Protein AF-0000000072789313 (afdb_homodimer)

Secondary structure (DSSP, 8-state):
--EEE--TTS-HHHHHHHTTTHHHHHHHSTTEEEEEEEEPPPPPHHHHHHHHHHHTSPPPHHHHHHHHH-S-EEEEEEEEETTEEEEEEEEEE--GGG-----TTGGG-STTS--HHHHHHHHHHHHHHTTSPP--S--------/--EEE--TTS-HHHHHHHTTTHHHHHHHSTTEEEEEEEE-PPPPHHHHHHHHHHHTSPPPHHHHHHHHH-S-EEEEEEEEETTEEEEEEEEEE--GGG-----TTGGG-STTS--HHHHHHHHHHHHHHTTSPP--S--------

pLDDT: mean 71.38, std 19.01, range [23.41, 95.0]

Foldseek 3Di:
DAPEPDPVPDDPVVVCVQQVNVVVVLVQQAQWRYKYKDWADADDPVLQVVLCVQQVHHDDPVVNVSRRHTQKMKMWIWGDDPPDTGTDDMDIDHGSNPNHDPDPVCVQVDVPRQDVVGVVVVVVVVVVVVVDDDPPDPPPSHRPD/DAPAPDPVPDDPVVVCVQQVNVVVVLVQQAQWRYKYKDWADADDPVLQVVLCVQQVHHDDPVVNVSRRHTQKMKMWIWGDDPPDTDTDDMDIDHGSNPNHDPDPVCVQVDVPRQDVVGVVVVVVVVVVVVVDDDPPDPPPSHGPD

Sequence (290 aa):
HYHSQSSPGCSQLHLEKLTLGIMHILKSSPGVTKVAIIEKLPAERHMISSGEQKSNCLLSEDVKNFYLINNGFHMTWSVKLDENTIPLGSMAINRISKLTQLNQSSMYSLPNAPTLEDLEDDALEANNLKQAPCPEQSLTWGAISHYHSQSSPGCSQLHLEKLTLGIMHILKSSPGVTKVAIIEKLPAERHMISSGEQKSNCLLSEDVKNFYLINNGFHMTWSVKLDENTIPLGSMAINRISKLTQLNQSSMYSLPNAPTLEDLEDDALEANNLKQAPCPEQSLTWGAIS

InterPro domains:
  IPR039231 Tubulin polyglutamylase complex subunit 2 [PTHR31854] (5-129)

Radius of gyration: 18.55 Å; Cα contacts (8 Å, |Δi|>4): 524; chains: 2; bounding box: 45×50×40 Å

Nearest PDB structures (foldseek):
  3d5p-assembly1_B  TM=6.605E-01  e=3.354E-02  Bacteroides fragilis NCTC 9343
  4a0a-assembly1_A  TM=7.037E-01  e=3.893E+00  Homo sapiens
  8cr5-assembly1_B  TM=5.578E-01  e=2.619E+00  Mus musculus
  3lp8-assembly1_A  TM=3.008E-01  e=4.442E+00  Ehrlichia chaffeensis str. Arkansas
  3d5p-assembly1_B  TM=6.605E-01  e=2.683E-02  Bacteroides fragilis NCTC 9343

Solvent-accessible surface area (backbone atoms only — not comparable to full-atom values): 15242 Å² total; per-residue (Å²): 118,76,51,58,56,42,63,88,64,48,53,71,65,50,51,25,44,73,51,69,47,42,53,62,52,44,72,52,20,41,47,47,34,38,38,39,44,47,70,34,58,47,40,52,71,66,54,52,52,48,26,23,59,74,40,71,25,64,69,54,68,61,57,48,52,37,28,52,51,33,25,24,35,42,34,38,35,22,28,50,25,80,95,39,58,23,57,40,36,38,39,35,37,52,32,56,87,61,35,39,59,53,52,88,79,48,69,56,66,41,45,67,27,58,46,72,66,43,41,52,48,42,53,57,34,46,62,47,45,73,70,45,80,46,59,82,68,78,56,59,75,50,67,54,122,118,75,52,57,59,44,62,88,64,47,52,68,66,49,51,24,43,73,52,69,46,42,54,64,53,44,72,52,20,45,47,47,35,38,38,39,44,46,70,36,60,48,41,51,70,66,53,52,53,48,27,22,58,75,38,71,25,65,71,53,69,62,58,48,52,39,28,52,53,33,24,24,35,42,33,39,34,22,27,50,25,80,94,38,62,25,55,41,36,37,38,35,36,54,32,57,87,62,36,41,58,53,50,89,78,48,68,58,64,40,51,59,28,58,46,73,67,43,41,52,48,41,52,56,32,46,62,45,45,72,71,45,81,48,60,82,68,78,58,60,77,48,69,53,122

Structure (mmCIF, N/CA/C/O backbone):
data_AF-0000000072789313-model_v1
#
loop_
_entity.id
_entity.type
_entity.pdbx_description
1 polymer 'Tubulin polyglutamylase complex subunit 2'
#
loop_
_atom_site.group_PDB
_atom_site.id
_atom_site.type_symbol
_atom_site.label_atom_id
_atom_site.label_alt_id
_atom_site.label_comp_id
_atom_site.label_asym_id
_atom_site.label_entity_id
_atom_site.label_seq_id
_atom_site.pdbx_PDB_ins_code
_atom_site.Cartn_x
_atom_site.Cartn_y
_atom_site.Cartn_z
_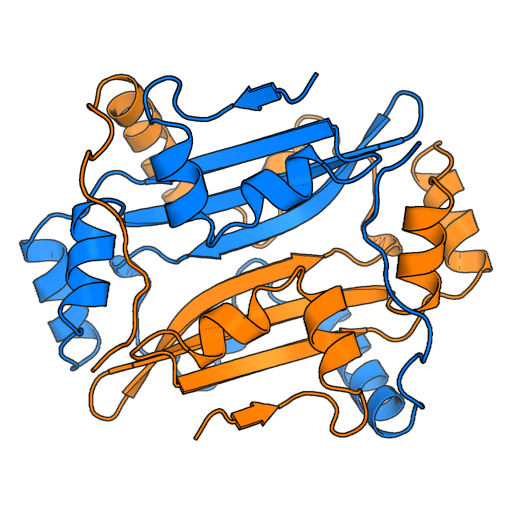atom_site.occupancy
_atom_site.B_iso_or_equiv
_atom_site.auth_seq_id
_atom_site.auth_comp_id
_atom_site.auth_asym_id
_atom_site.auth_atom_id
_atom_site.pdbx_PDB_model_num
ATOM 1 N N . HIS A 1 1 ? 16.969 14.258 -3.855 1 34.78 1 HIS A N 1
ATOM 2 C CA . HIS A 1 1 ? 17.469 13.102 -4.582 1 34.78 1 HIS A CA 1
ATOM 3 C C . HIS A 1 1 ? 16.75 11.828 -4.164 1 34.78 1 HIS A C 1
ATOM 5 O O . HIS A 1 1 ? 16.578 11.57 -2.969 1 34.78 1 HIS A O 1
ATOM 11 N N . TYR A 1 2 ? 15.898 11.406 -5.113 1 41.44 2 TYR A N 1
ATOM 12 C CA . TYR A 1 2 ? 15.125 10.172 -4.941 1 41.44 2 TYR A CA 1
ATOM 13 C C . TYR A 1 2 ? 16.047 8.992 -4.676 1 41.44 2 TYR A C 1
ATOM 15 O O . TYR A 1 2 ? 16.906 8.664 -5.5 1 41.44 2 TYR A O 1
ATOM 23 N N . HIS A 1 3 ? 16.453 8.602 -3.404 1 43.12 3 HIS A N 1
ATOM 24 C CA . HIS A 1 3 ? 17.234 7.402 -3.156 1 43.12 3 HIS A CA 1
ATOM 25 C C . HIS A 1 3 ? 16.344 6.156 -3.154 1 43.12 3 HIS A C 1
ATOM 27 O O . HIS A 1 3 ? 15.43 6.051 -2.344 1 43.12 3 HIS A O 1
ATOM 33 N N . SER A 1 4 ? 16.094 5.664 -4.359 1 46.16 4 SER A N 1
ATOM 34 C CA . SER A 1 4 ? 15.414 4.371 -4.418 1 46.16 4 SER A CA 1
ATOM 35 C C . SER A 1 4 ? 16.359 3.234 -4.07 1 46.16 4 SER A C 1
ATOM 37 O O . SER A 1 4 ? 17.484 3.178 -4.578 1 46.16 4 SER A O 1
ATOM 39 N N . GLN A 1 5 ? 16.422 2.861 -2.863 1 44.12 5 GLN A N 1
ATOM 40 C CA . GLN A 1 5 ? 17.172 1.627 -2.656 1 44.12 5 GLN A CA 1
ATOM 41 C C . GLN A 1 5 ? 16.516 0.454 -3.377 1 44.12 5 GLN A C 1
ATOM 43 O O . GLN A 1 5 ? 15.523 -0.093 -2.896 1 44.12 5 GLN A O 1
ATOM 48 N N . SER A 1 6 ? 16.266 0.694 -4.684 1 49.03 6 SER A N 1
ATOM 49 C CA . SER A 1 6 ? 15.773 -0.436 -5.469 1 49.03 6 SER A CA 1
ATOM 50 C C . SER A 1 6 ? 16.906 -1.4 -5.812 1 49.03 6 SER A C 1
ATOM 52 O O . SER A 1 6 ? 18.078 -1.054 -5.695 1 49.03 6 SER A O 1
ATOM 54 N N . SER A 1 7 ? 16.609 -2.586 -5.938 1 49.22 7 SER A N 1
ATOM 55 C CA . SER A 1 7 ? 17.641 -3.453 -6.512 1 49.22 7 SER A CA 1
ATOM 56 C C . SER A 1 7 ? 18.281 -2.809 -7.73 1 49.22 7 SER A C 1
ATOM 58 O O . SER A 1 7 ? 17.594 -2.305 -8.617 1 49.22 7 SER A O 1
ATOM 60 N N . PRO A 1 8 ? 19.453 -2.32 -7.598 1 52.09 8 PRO A N 1
ATOM 61 C CA . PRO A 1 8 ? 20.172 -1.613 -8.648 1 52.09 8 PRO A CA 1
ATOM 62 C C . PRO A 1 8 ? 19.891 -2.16 -10.047 1 52.09 8 PRO A C 1
ATOM 64 O O . PRO A 1 8 ? 19.969 -1.422 -11.031 1 52.09 8 PRO A O 1
ATOM 67 N N . GLY A 1 9 ? 19.438 -3.361 -10.141 1 53.44 9 GLY A N 1
ATOM 68 C CA . GLY A 1 9 ? 19.516 -3.965 -11.461 1 53.44 9 GLY A CA 1
ATOM 69 C C . GLY A 1 9 ? 18.188 -3.914 -12.203 1 53.44 9 GLY A C 1
ATOM 70 O O . GLY A 1 9 ? 18.141 -4.148 -13.414 1 53.44 9 GLY A O 1
ATOM 71 N N . CYS A 1 10 ? 17.125 -3.643 -11.586 1 60.56 10 CYS A N 1
ATOM 72 C CA . CYS A 1 10 ? 15.914 -3.764 -12.398 1 60.56 10 CYS A CA 1
ATOM 73 C C . CYS A 1 10 ? 15.57 -2.436 -13.055 1 60.56 10 CYS A C 1
ATOM 75 O O . CYS A 1 10 ? 15.727 -1.374 -12.453 1 60.56 10 CYS A O 1
ATOM 77 N N . SER A 1 11 ? 15.18 -2.543 -14.414 1 75.31 11 SER A N 1
ATOM 78 C CA . SER A 1 11 ? 14.836 -1.374 -15.211 1 75.31 11 SER A CA 1
ATOM 79 C C . SER A 1 11 ? 13.711 -0.574 -14.562 1 75.31 11 SER A C 1
ATOM 81 O O . SER A 1 11 ? 12.938 -1.111 -13.766 1 75.31 11 SER A O 1
ATOM 83 N N . GLN A 1 12 ? 13.773 0.668 -14.789 1 81.44 12 GLN A N 1
ATOM 84 C CA . GLN A 1 12 ? 12.734 1.588 -14.336 1 81.44 12 GLN A CA 1
ATOM 85 C C . GLN A 1 12 ? 11.352 1.147 -14.82 1 81.44 12 GLN A C 1
ATOM 87 O O . GLN A 1 12 ? 10.367 1.283 -14.094 1 81.44 12 GLN A O 1
ATOM 92 N N . LEU A 1 13 ? 11.391 0.593 -15.984 1 82.38 13 LEU A N 1
ATOM 93 C CA . LEU A 1 13 ? 10.125 0.132 -16.547 1 82.38 13 LEU A CA 1
ATOM 94 C C . LEU A 1 13 ? 9.562 -1.032 -15.742 1 82.38 13 LEU A C 1
ATOM 96 O O . LEU A 1 13 ? 8.359 -1.095 -15.5 1 82.38 13 LEU A O 1
ATOM 100 N N . HIS A 1 14 ? 10.406 -1.877 -15.336 1 84.5 14 HIS A N 1
ATOM 101 C CA . HIS A 1 14 ? 9.992 -3.016 -14.523 1 84.5 14 HIS A CA 1
ATOM 102 C C . HIS A 1 14 ? 9.398 -2.555 -13.195 1 84.5 14 HIS A C 1
ATOM 104 O O . HIS A 1 14 ? 8.328 -3.025 -12.797 1 84.5 14 HIS A O 1
ATOM 110 N N . LEU A 1 15 ? 10.016 -1.581 -12.641 1 86.5 15 LEU A N 1
ATOM 111 C CA . LEU A 1 15 ? 9.57 -1.1 -11.336 1 86.5 15 LEU A CA 1
ATOM 112 C C . LEU A 1 15 ? 8.227 -0.387 -11.453 1 86.5 15 LEU A C 1
ATOM 114 O O . LEU A 1 15 ? 7.367 -0.522 -10.578 1 86.5 15 LEU A O 1
ATOM 118 N N . GLU A 1 16 ? 8.078 0.271 -12.547 1 88.88 16 GLU A N 1
ATOM 119 C CA . GLU A 1 16 ? 6.816 0.968 -12.766 1 88.88 16 GLU A CA 1
ATOM 120 C C . GLU A 1 16 ? 5.664 -0.019 -12.93 1 88.88 16 GLU A C 1
ATOM 122 O O . GLU A 1 16 ? 4.586 0.179 -12.367 1 88.88 16 GLU A O 1
ATOM 127 N N . LYS A 1 17 ? 5.969 -1.015 -13.672 1 85.38 17 LYS A N 1
ATOM 128 C CA . LYS A 1 17 ? 4.949 -2.043 -13.867 1 85.38 17 LYS A CA 1
ATOM 129 C C . LYS A 1 17 ? 4.652 -2.775 -12.562 1 85.38 17 LYS A C 1
ATOM 131 O O . LYS A 1 17 ? 3.49 -3.027 -12.242 1 85.38 17 LYS A O 1
ATOM 136 N N . LEU A 1 18 ? 5.656 -3.039 -11.797 1 87.31 18 LEU A N 1
ATOM 137 C CA . LEU A 1 18 ? 5.551 -3.744 -10.531 1 87.31 18 LEU A CA 1
ATOM 138 C C . LEU A 1 18 ? 4.699 -2.957 -9.539 1 87.31 18 LEU A C 1
ATOM 140 O O . LEU A 1 18 ? 3.846 -3.527 -8.852 1 87.31 18 LEU A O 1
ATOM 144 N N . THR A 1 19 ? 4.828 -1.681 -9.602 1 91.75 19 THR A N 1
ATOM 145 C CA . THR A 1 19 ? 4.172 -0.846 -8.602 1 91.75 19 THR A CA 1
ATOM 146 C C . THR A 1 19 ? 2.891 -0.235 -9.172 1 91.75 19 THR A C 1
ATOM 148 O O . THR A 1 19 ? 2.338 0.705 -8.594 1 91.75 19 THR A O 1
ATOM 151 N N . LEU A 1 20 ? 2.465 -0.68 -10.266 1 88.69 20 LEU A N 1
ATOM 152 C CA . LEU A 1 20 ? 1.22 -0.255 -10.898 1 88.69 20 LEU A CA 1
ATOM 153 C C . LEU A 1 20 ? 1.271 1.226 -11.258 1 88.69 20 LEU A C 1
ATOM 155 O O . LEU A 1 20 ? 0.252 1.917 -11.203 1 88.69 20 LEU A O 1
ATOM 159 N N . GLY A 1 21 ? 2.428 1.729 -11.445 1 89.31 21 GLY A N 1
ATOM 160 C CA . GLY A 1 21 ? 2.604 3.086 -11.93 1 89.31 21 GLY A CA 1
ATOM 161 C C . GLY A 1 21 ? 2.828 4.098 -10.82 1 89.31 21 GLY A C 1
ATOM 162 O O . GLY A 1 21 ? 3.025 5.285 -11.086 1 89.31 21 GLY A O 1
ATOM 163 N N . ILE A 1 22 ? 2.82 3.711 -9.609 1 91.31 22 ILE A N 1
ATOM 164 C CA . ILE A 1 22 ? 2.842 4.668 -8.508 1 91.31 22 ILE A CA 1
ATOM 165 C C . ILE A 1 22 ? 4.246 5.25 -8.352 1 91.31 22 ILE A C 1
ATOM 167 O O . ILE A 1 22 ? 4.414 6.352 -7.824 1 91.31 22 ILE A O 1
ATOM 171 N N . MET A 1 23 ? 5.211 4.531 -8.828 1 89 23 MET A N 1
ATOM 172 C CA . MET A 1 23 ? 6.586 5.004 -8.68 1 89 23 MET A CA 1
ATOM 173 C C . MET A 1 23 ? 6.77 6.359 -9.359 1 89 23 MET A C 1
ATOM 175 O O . MET A 1 23 ? 7.352 7.277 -8.781 1 89 23 MET A O 1
ATOM 179 N N . HIS A 1 24 ? 6.316 6.426 -10.555 1 88.5 24 HIS A N 1
ATOM 180 C CA . HIS A 1 24 ? 6.461 7.68 -11.281 1 88.5 24 HIS A CA 1
ATOM 181 C C . HIS A 1 24 ? 5.699 8.805 -10.594 1 88.5 24 HIS A C 1
ATOM 183 O O . HIS A 1 24 ? 6.156 9.953 -10.578 1 88.5 24 HIS A O 1
ATOM 189 N N . ILE A 1 25 ? 4.531 8.492 -10.055 1 89.5 25 ILE A N 1
ATOM 190 C CA . ILE A 1 25 ? 3.719 9.484 -9.359 1 89.5 25 ILE A CA 1
ATOM 191 C C . ILE A 1 25 ? 4.465 9.984 -8.125 1 89.5 25 ILE A C 1
ATOM 193 O O . ILE A 1 25 ? 4.551 11.195 -7.891 1 89.5 25 ILE A O 1
ATOM 197 N N . LEU A 1 26 ? 5.043 9.062 -7.395 1 88.44 26 LEU A N 1
ATOM 198 C CA . LEU A 1 26 ? 5.754 9.406 -6.168 1 88.44 26 LEU A CA 1
ATOM 199 C C . LEU A 1 26 ? 6.988 10.25 -6.473 1 88.44 26 LEU A C 1
ATOM 201 O O . LEU A 1 26 ? 7.293 11.195 -5.742 1 88.44 26 LEU A O 1
ATOM 205 N N . LYS A 1 27 ? 7.648 9.922 -7.531 1 83.81 27 LYS A N 1
ATOM 206 C CA . LYS A 1 27 ? 8.859 10.648 -7.918 1 83.81 27 LYS A CA 1
ATOM 207 C C . LYS A 1 27 ? 8.547 12.102 -8.266 1 83.81 27 LYS A C 1
ATOM 209 O O . LYS A 1 27 ? 9.391 12.977 -8.086 1 83.81 27 LYS A O 1
ATOM 214 N N . SER A 1 28 ? 7.352 12.258 -8.656 1 84.19 28 SER A N 1
ATOM 215 C CA . SER A 1 28 ? 6.965 13.609 -9.047 1 84.19 28 SER A CA 1
ATOM 216 C C . SER A 1 28 ? 6.188 14.305 -7.93 1 84.19 28 SER A C 1
ATOM 218 O O . SER A 1 28 ? 5.82 15.477 -8.055 1 84.19 28 SER A O 1
ATOM 220 N N . SER A 1 29 ? 5.863 13.609 -6.887 1 81.38 29 SER A N 1
ATOM 221 C CA . SER A 1 29 ? 5.09 14.156 -5.777 1 81.38 29 SER A CA 1
ATOM 222 C C . SER A 1 29 ? 5.965 15.016 -4.863 1 81.38 29 SER A C 1
ATOM 224 O O . SER A 1 29 ? 6.996 14.555 -4.375 1 81.38 29 SER A O 1
ATOM 226 N N . PRO A 1 30 ? 5.547 16.25 -4.566 1 75.69 30 PRO A N 1
ATOM 227 C CA . PRO A 1 30 ? 6.34 17.125 -3.705 1 75.69 30 PRO A CA 1
ATOM 228 C C . PRO A 1 30 ? 6.531 16.562 -2.299 1 75.69 30 PRO A C 1
ATOM 230 O O . PRO A 1 30 ? 5.605 15.977 -1.732 1 75.69 30 PRO A O 1
ATOM 233 N N . GLY A 1 31 ? 7.688 16.641 -1.824 1 78.19 31 GLY A N 1
ATOM 234 C CA . GLY A 1 31 ? 7.988 16.25 -0.458 1 78.19 31 GLY A CA 1
ATOM 235 C C . GLY A 1 31 ? 8.445 14.805 -0.342 1 78.19 31 GLY A C 1
ATOM 236 O O . GLY A 1 31 ? 9.016 14.406 0.673 1 78.19 31 GLY A O 1
ATOM 2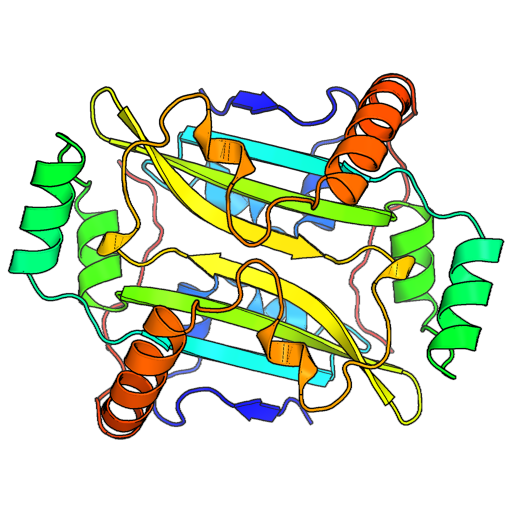37 N N . VAL A 1 32 ? 7.953 14.047 -1.393 1 83.06 32 VAL A N 1
ATOM 238 C CA . VAL A 1 32 ? 8.422 12.664 -1.347 1 83.06 32 VAL A CA 1
ATOM 239 C C . VAL A 1 32 ? 9.914 12.609 -1.669 1 83.06 32 VAL A C 1
ATOM 241 O O . VAL A 1 32 ? 10.344 13.086 -2.721 1 83.06 32 VAL A O 1
ATOM 244 N N . THR A 1 33 ? 10.672 12.078 -0.726 1 79.25 33 THR A N 1
ATOM 245 C CA . THR A 1 33 ? 12.117 12.133 -0.885 1 79.25 33 THR A CA 1
ATOM 246 C C . THR A 1 33 ? 12.711 10.727 -0.96 1 79.25 33 THR A C 1
ATOM 248 O O . THR A 1 33 ? 13.742 10.516 -1.597 1 79.25 33 THR A O 1
ATOM 251 N N . LYS A 1 34 ? 12.117 9.859 -0.278 1 84.31 34 LYS A N 1
ATOM 252 C CA . LYS A 1 34 ? 12.672 8.508 -0.222 1 84.31 34 LYS A CA 1
ATOM 253 C C . LYS A 1 34 ? 11.617 7.465 -0.577 1 84.31 34 LYS A C 1
ATOM 255 O O . LYS A 1 34 ? 10.5 7.504 -0.059 1 84.31 34 LYS A O 1
ATOM 260 N N . VAL A 1 35 ? 11.984 6.668 -1.563 1 87.38 35 VAL A N 1
ATOM 261 C CA . VAL A 1 35 ? 11.18 5.5 -1.919 1 87.38 35 VAL A CA 1
ATOM 262 C C . VAL A 1 35 ? 12.023 4.234 -1.785 1 87.38 35 VAL A C 1
ATOM 264 O O . VAL A 1 35 ? 13.141 4.164 -2.309 1 87.38 35 VAL A O 1
ATOM 267 N N . ALA A 1 36 ? 11.562 3.396 -0.971 1 84.44 36 ALA A N 1
ATOM 268 C CA . ALA A 1 36 ? 12.242 2.117 -0.787 1 84.44 36 ALA A CA 1
ATOM 269 C C . ALA A 1 36 ? 11.375 0.958 -1.26 1 84.44 36 ALA A C 1
ATOM 271 O O . ALA A 1 36 ? 10.188 0.883 -0.918 1 84.44 36 ALA A O 1
ATOM 272 N N . ILE A 1 37 ? 12.023 0.141 -2.117 1 84.88 37 ILE A N 1
ATOM 273 C CA . ILE A 1 37 ? 11.297 -1.019 -2.621 1 84.88 37 ILE A CA 1
ATOM 274 C C . ILE A 1 37 ? 12.055 -2.297 -2.271 1 84.88 37 ILE A C 1
ATOM 276 O O . ILE A 1 37 ? 13.266 -2.383 -2.482 1 84.88 37 ILE A O 1
ATOM 280 N N . ILE A 1 38 ? 11.367 -3.211 -1.698 1 81.88 38 ILE A N 1
ATOM 281 C CA . ILE A 1 38 ? 11.891 -4.551 -1.464 1 81.88 38 ILE A CA 1
ATOM 282 C C . ILE A 1 38 ? 11.164 -5.555 -2.357 1 81.88 38 ILE A C 1
ATOM 284 O O . ILE A 1 38 ? 9.984 -5.84 -2.146 1 81.88 38 ILE A O 1
ATOM 288 N N . GLU A 1 39 ? 11.914 -6.004 -3.314 1 82.88 39 GLU A N 1
ATOM 289 C CA . GLU A 1 39 ? 11.367 -7.023 -4.207 1 82.88 39 GLU A CA 1
ATOM 290 C C . GLU A 1 39 ? 11.75 -8.422 -3.742 1 82.88 39 GLU A C 1
ATOM 292 O O . GLU A 1 39 ? 12.82 -8.617 -3.152 1 82.88 39 GLU A O 1
ATOM 297 N N . LYS A 1 40 ? 10.836 -9.312 -4.055 1 82.06 40 LYS A N 1
ATOM 298 C CA . LYS A 1 40 ? 11.133 -10.703 -3.725 1 82.06 40 LYS A CA 1
ATOM 299 C C . LYS A 1 40 ? 11.547 -11.484 -4.965 1 82.06 40 LYS A C 1
ATOM 301 O O . LYS A 1 40 ? 11.172 -11.133 -6.086 1 82.06 40 LYS A O 1
ATOM 306 N N . LEU A 1 41 ? 12.367 -12.461 -4.648 1 83.75 41 LEU A N 1
ATOM 307 C CA . LEU A 1 41 ? 12.805 -13.305 -5.754 1 83.75 41 LEU A CA 1
ATOM 308 C C . LEU A 1 41 ? 11.609 -13.969 -6.438 1 83.75 41 LEU A C 1
ATOM 310 O O . LEU A 1 41 ? 10.586 -14.227 -5.797 1 83.75 41 LEU A O 1
ATOM 314 N N . PRO A 1 42 ? 11.789 -14.18 -7.723 1 89.06 42 PRO A N 1
ATOM 315 C CA . PRO A 1 42 ? 10.719 -14.852 -8.461 1 89.06 42 PRO A CA 1
ATOM 316 C C . PRO A 1 42 ? 10.289 -16.172 -7.824 1 89.06 42 PRO A C 1
ATOM 318 O O . PRO A 1 42 ? 11.125 -16.891 -7.27 1 89.06 42 PRO A O 1
ATOM 321 N N . ALA A 1 43 ? 9.047 -16.391 -7.93 1 91.19 43 ALA A N 1
ATOM 322 C CA . ALA A 1 43 ? 8.531 -17.688 -7.477 1 91.19 43 ALA A CA 1
ATOM 323 C C . ALA A 1 43 ? 8.852 -18.781 -8.477 1 91.19 43 ALA A C 1
ATOM 325 O O . ALA A 1 43 ? 8.844 -18.562 -9.688 1 91.19 43 ALA A O 1
ATOM 326 N N . GLU A 1 44 ? 9.156 -19.906 -7.863 1 92.81 44 GLU A N 1
ATOM 327 C CA . GLU A 1 44 ? 9.281 -21.094 -8.703 1 92.81 44 GLU A CA 1
ATOM 328 C C . GLU A 1 44 ? 7.914 -21.672 -9.047 1 92.81 44 GLU A C 1
ATOM 330 O O . GLU A 1 44 ? 6.941 -21.438 -8.32 1 92.81 44 GLU A O 1
ATOM 335 N N . ARG A 1 45 ? 7.945 -22.375 -10.125 1 94.31 45 ARG A N 1
ATOM 336 C CA . ARG A 1 45 ? 6.695 -22.953 -10.617 1 94.31 45 ARG A CA 1
ATOM 337 C C . ARG A 1 45 ? 6.031 -23.812 -9.539 1 94.31 45 ARG A C 1
ATOM 339 O O . ARG A 1 45 ? 4.812 -23.781 -9.383 1 94.31 45 ARG A O 1
ATOM 346 N N . HIS A 1 46 ? 6.742 -24.562 -8.82 1 94.94 46 HIS A N 1
ATOM 347 C CA . HIS A 1 46 ? 6.156 -25.453 -7.82 1 94.94 46 HIS A CA 1
ATOM 348 C C . HIS A 1 46 ? 5.52 -24.656 -6.688 1 94.94 46 HIS A C 1
ATOM 350 O O . HIS A 1 46 ? 4.562 -25.109 -6.059 1 94.94 46 HIS A O 1
ATOM 356 N N . MET A 1 47 ? 6.02 -23.516 -6.398 1 91 47 MET A N 1
ATOM 357 C CA . MET A 1 47 ? 5.422 -22.656 -5.383 1 91 47 MET A CA 1
ATOM 358 C C . MET A 1 47 ? 4.035 -22.188 -5.809 1 91 47 MET A C 1
ATOM 360 O O . MET A 1 47 ? 3.125 -22.094 -4.984 1 91 47 MET A O 1
ATOM 364 N N . ILE A 1 48 ? 3.996 -21.875 -7.074 1 92.38 48 ILE A N 1
ATOM 365 C CA . ILE A 1 48 ? 2.713 -21.438 -7.617 1 92.38 48 ILE A CA 1
ATOM 366 C C . ILE A 1 48 ? 1.704 -22.578 -7.535 1 92.38 48 ILE A C 1
ATOM 368 O O . ILE A 1 48 ? 0.577 -22.391 -7.07 1 92.38 48 ILE A O 1
ATOM 372 N N . SER A 1 49 ? 2.145 -23.688 -7.906 1 92.69 49 SER A N 1
ATOM 373 C CA . SER A 1 49 ? 1.298 -24.875 -7.812 1 92.69 49 SER A CA 1
ATOM 374 C C . SER A 1 49 ? 0.873 -25.125 -6.371 1 92.69 49 SER A C 1
ATOM 376 O O . SER A 1 49 ? -0.29 -25.453 -6.109 1 92.69 49 SER A O 1
ATOM 378 N N . SER A 1 50 ? 1.781 -25.031 -5.477 1 89.75 50 SER A N 1
ATOM 379 C CA . SER A 1 50 ? 1.495 -25.234 -4.059 1 89.75 50 SER A CA 1
ATOM 380 C C . SER A 1 50 ? 0.494 -24.203 -3.549 1 89.75 50 SER A C 1
ATOM 382 O O . SER A 1 50 ? -0.405 -24.531 -2.773 1 89.75 50 SER A O 1
ATOM 384 N N . GLY A 1 51 ? 0.703 -22.969 -3.979 1 85.75 51 GLY A N 1
ATOM 385 C CA . GLY A 1 51 ? -0.24 -21.922 -3.607 1 85.75 51 GLY A CA 1
ATOM 386 C C . GLY A 1 51 ? -1.647 -22.188 -4.109 1 85.75 51 GLY A C 1
ATOM 387 O O . GLY A 1 51 ? -2.621 -21.969 -3.387 1 85.75 51 GLY A O 1
ATOM 388 N N . GLU A 1 52 ? -1.661 -22.656 -5.285 1 87 52 GLU A N 1
ATOM 389 C CA . GLU A 1 52 ? -2.951 -23 -5.875 1 87 52 GLU A CA 1
ATOM 390 C C . GLU A 1 52 ? -3.615 -24.141 -5.117 1 87 52 GLU A C 1
ATOM 392 O O . GLU A 1 52 ? -4.812 -24.094 -4.836 1 87 52 GLU A O 1
ATOM 397 N N . GLN A 1 53 ? -2.893 -25.047 -4.781 1 85.69 53 GLN A N 1
ATOM 398 C CA . GLN A 1 53 ? -3.396 -26.203 -4.051 1 85.69 53 GLN A CA 1
ATOM 399 C C . GLN A 1 53 ? -3.895 -25.812 -2.664 1 85.69 53 GLN A C 1
ATOM 401 O O . GLN A 1 53 ? -4.98 -26.219 -2.246 1 85.69 53 GLN A O 1
ATOM 406 N N . LYS A 1 54 ? -3.109 -25.031 -1.983 1 82.75 54 LYS A N 1
ATOM 407 C CA . LYS A 1 54 ? -3.453 -24.594 -0.636 1 82.75 54 LYS A CA 1
ATOM 408 C C . LYS A 1 54 ? -4.723 -23.75 -0.641 1 82.75 54 LYS A C 1
ATOM 410 O O . LYS A 1 54 ? -5.508 -23.797 0.309 1 82.75 54 LYS A O 1
ATOM 415 N N . SER A 1 55 ? -4.852 -22.953 -1.652 1 77.12 55 SER A N 1
ATOM 416 C CA . SER A 1 55 ? -6.004 -22.062 -1.721 1 77.12 55 SER A CA 1
ATOM 417 C C . SER A 1 55 ? -7.18 -22.734 -2.432 1 77.12 55 SER A C 1
ATOM 419 O O . SER A 1 55 ? -8.258 -22.141 -2.531 1 77.12 55 SER A O 1
ATOM 421 N N . ASN A 1 56 ? -7.004 -23.922 -2.846 1 79.81 56 ASN A N 1
ATOM 422 C CA . ASN A 1 56 ? -8.008 -24.672 -3.596 1 79.81 56 ASN A CA 1
ATOM 423 C C . ASN A 1 56 ? -8.539 -23.859 -4.777 1 79.81 56 ASN A C 1
ATOM 425 O O . ASN A 1 56 ? -9.75 -23.781 -4.992 1 79.81 56 ASN A O 1
ATOM 429 N N . CYS A 1 57 ? -7.578 -23.188 -5.406 1 77.25 57 CYS A N 1
ATOM 430 C CA . CYS A 1 57 ? -7.973 -22.359 -6.547 1 77.25 57 CYS A CA 1
ATOM 431 C C . CYS A 1 57 ? -6.832 -22.25 -7.555 1 77.25 57 CYS A C 1
ATOM 433 O O . CYS A 1 57 ? -5.66 -22.266 -7.176 1 77.25 57 CYS A O 1
ATOM 435 N N . LEU A 1 58 ? -7.215 -22.156 -8.914 1 83.5 58 LEU A N 1
ATOM 436 C CA . LEU A 1 58 ? -6.234 -21.906 -9.961 1 83.5 58 LEU A CA 1
ATOM 437 C C . LEU A 1 58 ? -6.055 -20.406 -10.195 1 83.5 58 LEU A C 1
ATOM 439 O O . LEU A 1 58 ? -7.035 -19.656 -10.266 1 83.5 58 LEU A O 1
ATOM 443 N N . LEU A 1 59 ? -4.836 -19.984 -10.258 1 84 59 LEU A N 1
ATOM 444 C CA . LEU A 1 59 ? -4.52 -18.594 -10.578 1 84 59 LEU A CA 1
ATOM 445 C C . LEU A 1 59 ? -4.645 -18.344 -12.078 1 84 59 LEU A C 1
ATOM 447 O O . LEU A 1 59 ? -4.402 -19.234 -12.883 1 84 59 LEU A O 1
ATOM 451 N N . SER A 1 60 ? -5.102 -17.172 -12.328 1 84.06 60 SER A N 1
ATOM 452 C CA . SER A 1 60 ? -5.086 -16.797 -13.734 1 84.06 60 SER A CA 1
ATOM 453 C C . SER A 1 60 ? -3.664 -16.766 -14.289 1 84.06 60 SER A C 1
ATOM 455 O O . SER A 1 60 ? -2.701 -16.656 -13.523 1 84.06 60 SER A O 1
ATOM 457 N N . GLU A 1 61 ? -3.504 -16.75 -15.578 1 86.75 61 GLU A N 1
ATOM 458 C CA . GLU A 1 61 ? -2.189 -16.734 -16.219 1 86.75 61 GLU A CA 1
ATOM 459 C C . GLU A 1 61 ? -1.431 -15.453 -15.867 1 86.75 61 GLU A C 1
ATOM 461 O O . GLU A 1 61 ? -0.218 -15.484 -15.656 1 86.75 61 GLU A O 1
ATOM 466 N N . ASP A 1 62 ? -2.211 -14.375 -15.836 1 83.81 62 ASP A N 1
ATOM 467 C CA . ASP A 1 62 ? -1.578 -13.094 -15.539 1 83.81 62 ASP A CA 1
ATOM 468 C C . ASP A 1 62 ? -0.988 -13.086 -14.133 1 83.81 62 ASP A C 1
ATOM 470 O O . ASP A 1 62 ? 0.12 -12.594 -13.914 1 83.81 62 ASP A O 1
ATOM 474 N N . VAL A 1 63 ? -1.693 -13.688 -13.242 1 86 63 VAL A N 1
ATOM 475 C CA . VAL A 1 63 ? -1.236 -13.711 -11.859 1 86 63 VAL A CA 1
ATOM 476 C C . VAL A 1 63 ? -0.053 -14.672 -11.719 1 86 63 VAL A C 1
ATOM 478 O O . VAL A 1 63 ? 0.918 -14.367 -11.023 1 86 63 VAL A O 1
ATOM 481 N N . LYS A 1 64 ? -0.151 -15.742 -12.398 1 88.69 64 LYS A N 1
ATOM 482 C CA . LYS A 1 64 ? 0.967 -16.672 -12.398 1 88.69 64 LYS A CA 1
ATOM 483 C C . LYS A 1 64 ? 2.227 -16.031 -12.961 1 88.69 64 LYS A C 1
ATOM 485 O O . LYS A 1 64 ? 3.309 -16.156 -12.383 1 88.69 64 LYS A O 1
ATOM 490 N N . ASN A 1 65 ? 2.062 -15.352 -14.016 1 88.69 65 ASN A N 1
ATOM 491 C CA . ASN A 1 65 ? 3.191 -14.68 -14.656 1 88.69 65 ASN A CA 1
ATOM 492 C C . ASN A 1 65 ? 3.799 -13.609 -13.758 1 88.69 65 ASN A C 1
ATOM 494 O O . ASN A 1 65 ? 5.02 -13.445 -13.727 1 88.69 65 ASN A O 1
ATOM 498 N N . PHE A 1 66 ? 3.004 -12.953 -13.031 1 86.12 66 PHE A N 1
ATOM 499 C CA . PHE A 1 66 ? 3.496 -11.969 -12.078 1 86.12 66 PHE A CA 1
ATOM 500 C C . PHE A 1 66 ? 4.453 -12.617 -11.078 1 86.12 66 PHE A C 1
ATOM 502 O O . PHE A 1 66 ? 5.551 -12.109 -10.852 1 86.12 66 PHE A O 1
ATOM 509 N N . TYR A 1 67 ? 3.973 -13.703 -10.578 1 90.56 67 TYR A N 1
ATOM 510 C CA . TYR A 1 67 ? 4.758 -14.32 -9.516 1 90.56 67 TYR A CA 1
ATOM 511 C C . TYR A 1 67 ? 6.012 -14.977 -10.078 1 90.56 67 TYR A C 1
ATOM 513 O O . TYR A 1 67 ? 7.027 -15.086 -9.383 1 90.56 67 TYR A O 1
ATOM 521 N N . LEU A 1 68 ? 5.973 -15.383 -11.312 1 91.31 68 LEU A N 1
ATOM 522 C CA . LEU A 1 68 ? 7.156 -15.945 -11.945 1 91.31 68 LEU A CA 1
ATOM 523 C C . LEU A 1 68 ? 8.227 -14.883 -12.141 1 91.31 68 LEU A C 1
ATOM 525 O O . LEU A 1 68 ? 9.406 -15.211 -12.312 1 91.31 68 LEU A O 1
ATOM 529 N N . ILE A 1 69 ? 7.828 -13.641 -12.172 1 87.12 69 ILE A N 1
ATOM 530 C CA . ILE A 1 69 ? 8.773 -12.547 -12.359 1 87.12 69 ILE A CA 1
ATOM 531 C C . ILE A 1 69 ? 9.18 -11.977 -11 1 87.12 69 ILE A C 1
ATOM 533 O O . ILE A 1 69 ? 10.359 -11.703 -10.766 1 87.12 69 ILE A O 1
ATOM 537 N N . ASN A 1 70 ? 8.172 -11.797 -10.18 1 88.06 70 ASN A N 1
ATOM 538 C CA . ASN A 1 70 ? 8.344 -11.234 -8.844 1 88.06 70 ASN A CA 1
ATOM 539 C C . ASN A 1 70 ? 7.387 -11.859 -7.84 1 88.06 70 ASN A C 1
ATOM 541 O O . ASN A 1 70 ? 6.168 -11.82 -8.031 1 88.06 70 ASN A O 1
ATOM 545 N N . ASN A 1 71 ? 7.969 -12.445 -6.797 1 90.5 71 ASN A N 1
ATOM 546 C CA . ASN A 1 71 ? 7.145 -13.086 -5.773 1 90.5 71 ASN A CA 1
ATOM 547 C C . ASN A 1 71 ? 6.695 -12.086 -4.715 1 90.5 71 ASN A C 1
ATOM 549 O O . ASN A 1 71 ? 6.871 -12.32 -3.518 1 90.5 71 ASN A O 1
ATOM 553 N N . GLY A 1 72 ? 6.145 -10.969 -5.184 1 87.69 72 GLY A N 1
ATOM 554 C CA . GLY A 1 72 ? 5.645 -9.922 -4.301 1 87.69 72 GLY A CA 1
ATOM 555 C C . GLY A 1 72 ? 6.645 -8.805 -4.078 1 87.69 72 GLY A C 1
ATOM 556 O O . GLY A 1 72 ? 7.766 -8.852 -4.59 1 87.69 72 GLY A O 1
ATOM 557 N N . PHE A 1 73 ? 6.16 -7.773 -3.443 1 85.38 73 PHE A N 1
ATOM 558 C CA . PHE A 1 73 ? 7.031 -6.652 -3.111 1 85.38 73 PHE A CA 1
ATOM 559 C C . PHE A 1 73 ? 6.43 -5.812 -1.992 1 85.38 73 PHE A C 1
ATOM 561 O O . PHE A 1 73 ? 5.25 -5.957 -1.665 1 85.38 73 PHE A O 1
ATOM 568 N N . HIS A 1 74 ? 7.285 -5.051 -1.431 1 85.44 74 HIS A N 1
ATOM 569 C CA . HIS A 1 74 ? 6.91 -4.043 -0.443 1 85.44 74 HIS A CA 1
ATOM 570 C C . HIS A 1 74 ? 7.602 -2.713 -0.723 1 85.44 74 HIS A C 1
ATOM 572 O O . HIS A 1 74 ? 8.82 -2.662 -0.873 1 85.44 74 HIS A O 1
ATOM 578 N N . MET A 1 75 ? 6.742 -1.729 -0.842 1 88.06 75 MET A N 1
ATOM 579 C CA . MET A 1 75 ? 7.273 -0.4 -1.13 1 88.06 75 MET A CA 1
ATOM 580 C C . MET A 1 75 ? 6.859 0.597 -0.054 1 88.06 75 MET A C 1
ATOM 582 O O . MET A 1 75 ? 5.715 0.577 0.41 1 88.06 75 MET A O 1
ATOM 586 N N . THR A 1 76 ? 7.824 1.384 0.429 1 86.94 76 THR A N 1
ATOM 587 C CA . THR A 1 76 ? 7.547 2.479 1.351 1 86.94 76 THR A CA 1
ATOM 588 C C . THR A 1 76 ? 8.062 3.801 0.791 1 86.94 76 THR A C 1
ATOM 590 O O . THR A 1 76 ? 9.016 3.82 0.011 1 86.94 76 THR A O 1
ATOM 593 N N . TRP A 1 77 ? 7.289 4.816 1.069 1 89.5 77 TRP A N 1
ATOM 594 C CA . TRP A 1 77 ? 7.805 6.133 0.703 1 89.5 77 TRP A CA 1
ATOM 595 C C . TRP A 1 77 ? 7.664 7.113 1.861 1 89.5 77 TRP A C 1
ATOM 597 O O . TRP A 1 77 ? 6.797 6.949 2.723 1 89.5 77 TRP A O 1
ATOM 607 N N . SER A 1 78 ? 8.648 8.062 1.853 1 86.12 78 SER A N 1
ATOM 608 C CA . SER A 1 78 ? 8.734 9.047 2.92 1 86.12 78 SER A CA 1
ATOM 609 C C . SER A 1 78 ? 8.758 10.469 2.359 1 86.12 78 SER A C 1
ATOM 611 O O . SER A 1 78 ? 9.062 10.672 1.181 1 86.12 78 SER A O 1
ATOM 613 N N . VAL A 1 79 ? 8.414 11.336 3.221 1 82.5 79 VAL A N 1
ATOM 614 C CA . VAL A 1 79 ? 8.477 12.75 2.863 1 82.5 79 VAL A CA 1
ATOM 615 C C . VAL A 1 79 ? 9.516 13.453 3.729 1 82.5 79 VAL A C 1
ATOM 617 O O . VAL A 1 79 ? 9.727 13.086 4.887 1 82.5 79 VAL A O 1
ATOM 620 N N . LYS A 1 80 ? 10.211 14.273 3.014 1 78.62 80 LYS A N 1
ATOM 621 C CA . LYS A 1 80 ? 11.133 15.125 3.76 1 78.62 80 LYS A CA 1
ATOM 622 C C . LYS A 1 80 ? 10.43 16.375 4.285 1 78.62 80 LYS A C 1
ATOM 624 O O . LYS A 1 80 ? 9.883 17.156 3.506 1 78.62 80 LYS A O 1
ATOM 629 N N . LEU A 1 81 ? 10.422 16.328 5.551 1 73.19 81 LEU A N 1
ATOM 630 C CA . LEU A 1 81 ? 9.914 17.516 6.223 1 73.19 81 LEU A CA 1
ATOM 631 C C . LEU A 1 81 ? 11.031 18.219 7 1 73.19 81 LEU A C 1
ATOM 633 O O . LEU A 1 81 ? 11.414 17.766 8.086 1 73.19 81 LEU A O 1
ATOM 637 N N . ASP A 1 82 ? 11.516 19.312 6.426 1 75 82 ASP A N 1
ATOM 638 C CA . ASP A 1 82 ? 12.695 20 6.934 1 75 82 ASP A CA 1
ATOM 639 C C . ASP A 1 82 ? 13.898 19.062 7.004 1 75 82 ASP A C 1
ATOM 641 O O . ASP A 1 82 ? 14.375 18.578 5.977 1 75 82 ASP A O 1
ATOM 645 N N . GLU A 1 83 ? 14.43 18.688 8.203 1 74.44 83 GLU A N 1
ATOM 646 C CA . GLU A 1 83 ? 15.633 17.891 8.352 1 74.44 83 GLU A CA 1
ATOM 647 C C . GLU A 1 83 ? 15.297 16.422 8.617 1 74.44 83 GLU A C 1
ATOM 649 O O . GLU A 1 83 ? 16.188 15.578 8.711 1 74.44 83 GLU A O 1
ATOM 654 N N . ASN A 1 84 ? 14.016 16.219 8.625 1 76.25 84 ASN A N 1
ATOM 655 C CA . ASN A 1 84 ? 13.609 14.867 8.992 1 76.25 84 ASN A CA 1
ATOM 656 C C . ASN A 1 84 ? 12.875 14.172 7.859 1 76.25 84 ASN A C 1
ATOM 658 O O . ASN A 1 84 ? 12.211 14.828 7.051 1 76.25 84 ASN A O 1
ATOM 662 N N . THR A 1 85 ? 13.117 12.891 7.762 1 80.56 85 THR A N 1
ATOM 663 C CA . THR A 1 85 ? 12.352 12.047 6.852 1 80.56 85 THR A CA 1
ATOM 664 C C . THR A 1 85 ? 11.297 11.25 7.609 1 80.56 85 THR A C 1
ATOM 666 O O . THR A 1 85 ? 11.609 10.586 8.602 1 80.56 85 THR A O 1
ATOM 669 N N . ILE A 1 86 ? 10 11.398 7.195 1 80.81 86 ILE A N 1
ATOM 670 C CA . ILE A 1 86 ? 8.883 10.758 7.891 1 80.81 86 ILE A CA 1
ATOM 671 C C . ILE A 1 86 ? 8.188 9.781 6.953 1 80.81 86 ILE A C 1
ATOM 673 O O . ILE A 1 86 ? 7.906 10.109 5.797 1 80.81 86 ILE A O 1
ATOM 677 N N . PRO A 1 87 ? 7.969 8.586 7.52 1 83.81 87 PRO A N 1
ATOM 678 C CA . PRO A 1 87 ? 7.215 7.629 6.703 1 83.81 87 PRO A CA 1
ATOM 679 C C . PRO A 1 87 ? 5.785 8.086 6.426 1 83.81 87 PRO A C 1
ATOM 681 O O . PRO A 1 87 ? 5.074 8.492 7.352 1 83.81 87 PRO A O 1
ATOM 684 N N . LEU A 1 88 ? 5.391 8.047 5.195 1 87.38 88 LEU A N 1
ATOM 685 C CA . LEU A 1 88 ? 4.07 8.547 4.824 1 87.38 88 LEU A CA 1
ATOM 686 C C . LEU A 1 88 ? 3.162 7.402 4.387 1 87.38 88 LEU A C 1
ATOM 688 O O . LEU A 1 88 ? 2 7.34 4.793 1 87.38 88 LEU A O 1
ATOM 692 N N . GLY A 1 89 ? 3.701 6.539 3.537 1 89.06 89 GLY A N 1
ATOM 693 C CA . GLY A 1 89 ? 2.83 5.504 3.006 1 89.06 89 GLY A CA 1
ATOM 694 C C . GLY A 1 89 ? 3.578 4.254 2.582 1 89.06 89 GLY A C 1
ATOM 695 O O . GLY A 1 89 ? 4.789 4.156 2.777 1 89.06 89 GLY A O 1
ATOM 696 N N . SER A 1 90 ? 2.762 3.246 2.115 1 89.81 90 SER A N 1
ATOM 697 C CA . SER A 1 90 ? 3.326 1.974 1.68 1 89.81 90 SER A CA 1
ATOM 698 C C . SER A 1 90 ? 2.375 1.241 0.739 1 89.81 90 SER A C 1
ATOM 700 O O . SER A 1 90 ? 1.185 1.557 0.682 1 89.81 90 SER A O 1
ATOM 702 N N . MET A 1 91 ? 2.945 0.321 -0.023 1 90.12 91 MET A N 1
ATOM 703 C CA . MET A 1 91 ? 2.213 -0.583 -0.905 1 90.12 91 MET A CA 1
ATOM 704 C C . MET A 1 91 ? 2.855 -1.966 -0.922 1 90.12 91 MET A C 1
ATOM 706 O O . MET A 1 91 ? 4.082 -2.086 -0.884 1 90.12 91 MET A O 1
ATOM 710 N N . ALA A 1 92 ? 1.965 -2.979 -1.013 1 89.12 92 ALA A N 1
ATOM 711 C CA . ALA A 1 92 ? 2.518 -4.332 -1.028 1 89.12 92 ALA A CA 1
ATOM 712 C C . ALA A 1 92 ? 1.658 -5.266 -1.874 1 89.12 92 ALA A C 1
ATOM 714 O O . ALA A 1 92 ? 0.431 -5.148 -1.888 1 89.12 92 ALA A O 1
ATOM 715 N N . ILE A 1 93 ? 2.324 -6.082 -2.57 1 89.5 93 ILE A N 1
ATOM 716 C CA . ILE A 1 93 ? 1.722 -7.293 -3.113 1 89.5 93 ILE A CA 1
ATOM 717 C C . ILE A 1 93 ? 2.264 -8.516 -2.373 1 89.5 93 ILE A C 1
ATOM 719 O O . ILE A 1 93 ? 3.479 -8.688 -2.25 1 89.5 93 ILE A O 1
ATOM 723 N N . ASN A 1 94 ? 1.384 -9.344 -1.997 1 86.81 94 ASN A N 1
ATOM 724 C CA . ASN A 1 94 ? 1.765 -10.484 -1.175 1 86.81 94 ASN A CA 1
ATOM 725 C C . ASN A 1 94 ? 2.506 -11.539 -1.99 1 86.81 94 ASN A C 1
ATOM 727 O O . ASN A 1 94 ? 2.221 -11.727 -3.174 1 86.81 94 ASN A O 1
ATOM 731 N N . ARG A 1 95 ? 3.398 -12.195 -1.225 1 87.19 95 ARG A N 1
ATOM 732 C CA . ARG A 1 95 ? 4.016 -13.367 -1.836 1 87.19 95 ARG A CA 1
ATOM 733 C C . ARG A 1 95 ? 2.992 -14.477 -2.057 1 87.19 95 ARG A C 1
ATOM 735 O O . ARG A 1 95 ? 1.976 -14.531 -1.364 1 87.19 95 ARG A O 1
ATOM 742 N N . ILE A 1 96 ? 3.363 -15.297 -2.977 1 87.75 96 ILE A N 1
ATOM 743 C CA . ILE A 1 96 ? 2.414 -16.344 -3.355 1 87.75 96 ILE A CA 1
ATOM 744 C C . ILE A 1 96 ? 2.117 -17.234 -2.15 1 87.75 96 ILE A C 1
ATOM 746 O O . ILE A 1 96 ? 1.005 -17.75 -2.006 1 87.75 96 ILE A O 1
ATOM 750 N N . SER A 1 97 ? 3.061 -17.344 -1.264 1 83.94 97 SER A N 1
ATOM 751 C CA . SER A 1 97 ? 2.879 -18.203 -0.1 1 83.94 97 SER A CA 1
ATOM 752 C C . SER A 1 97 ? 1.872 -17.594 0.877 1 83.94 97 SER A C 1
ATOM 754 O O . SER A 1 97 ? 1.365 -18.297 1.76 1 83.94 97 SER A O 1
ATOM 756 N N . LYS A 1 98 ? 1.627 -16.359 0.682 1 80.69 98 LYS A N 1
ATOM 757 C CA . LYS A 1 98 ? 0.702 -15.688 1.586 1 80.69 98 LYS A CA 1
ATOM 758 C C . LYS A 1 98 ? -0.691 -15.586 0.971 1 80.69 98 LYS A C 1
ATOM 760 O O . LYS A 1 98 ? -1.607 -15.039 1.587 1 80.69 98 LYS A O 1
ATOM 765 N N . LEU A 1 99 ? -0.74 -16.094 -0.242 1 79.88 99 LEU A N 1
ATOM 766 C CA . LEU A 1 99 ? -2.037 -16.031 -0.907 1 79.88 99 LEU A CA 1
ATOM 767 C C . LEU A 1 99 ? -2.967 -17.125 -0.383 1 79.88 99 LEU A C 1
ATOM 769 O O . LEU A 1 99 ? -3.055 -18.203 -0.97 1 79.88 99 LEU A O 1
ATOM 773 N N . THR A 1 100 ? -3.18 -17.25 0.892 1 71.31 100 THR A N 1
ATOM 774 C CA . THR A 1 100 ? -4.113 -18.234 1.424 1 71.31 100 THR A CA 1
ATOM 775 C C . THR A 1 100 ? -5.465 -17.594 1.719 1 71.31 100 THR A C 1
ATOM 777 O O . THR A 1 100 ? -5.555 -16.391 1.93 1 71.31 100 THR A O 1
ATOM 780 N N . GLN A 1 101 ? -6.441 -18.422 1.456 1 61.72 101 GLN A N 1
ATOM 781 C CA . GLN A 1 101 ? -7.816 -17.969 1.632 1 61.72 101 GLN A CA 1
ATOM 782 C C . GLN A 1 101 ? -8.008 -17.312 2.992 1 61.72 101 GLN A C 1
ATOM 784 O O . GLN A 1 101 ? -7.488 -17.781 4.004 1 61.72 101 GLN A O 1
ATOM 789 N N . LEU A 1 102 ? -7.984 -15.953 2.967 1 52.75 102 LEU A N 1
ATOM 790 C CA . LEU A 1 102 ? -8.25 -15.273 4.227 1 52.75 102 LEU A CA 1
ATOM 791 C C . LEU A 1 102 ? -9.516 -15.82 4.883 1 52.75 102 LEU A C 1
ATOM 793 O O . LEU A 1 102 ? -10.547 -15.984 4.219 1 52.75 102 LEU A O 1
ATOM 797 N N . ASN A 1 103 ? -9.32 -16.719 5.797 1 47.53 103 ASN A N 1
ATOM 798 C CA . ASN A 1 103 ? -10.523 -16.906 6.598 1 47.53 103 ASN A CA 1
ATOM 799 C C . ASN A 1 103 ? -11.094 -15.578 7.078 1 47.53 103 ASN A C 1
ATOM 801 O O . ASN A 1 103 ? -10.367 -14.586 7.195 1 47.53 103 ASN A O 1
ATOM 805 N N . GLN A 1 104 ? -12.398 -15.406 7.07 1 41.5 104 GLN A N 1
ATOM 806 C CA . GLN A 1 104 ? -13.172 -14.25 7.508 1 41.5 104 GLN A CA 1
ATOM 807 C C . GLN A 1 104 ? -12.422 -13.453 8.57 1 41.5 104 GLN A C 1
ATOM 809 O O . GLN A 1 104 ? -12.469 -12.227 8.586 1 41.5 104 GLN A O 1
ATOM 814 N N . SER A 1 105 ? -11.914 -14.102 9.508 1 39.72 105 SER A N 1
ATOM 815 C CA . SER A 1 105 ? -11.344 -13.445 10.68 1 39.72 105 SER A CA 1
ATOM 816 C C . SER A 1 105 ? -10 -12.797 10.352 1 39.72 105 SER A C 1
ATOM 818 O O . SER A 1 105 ? -9.578 -11.852 11.023 1 39.72 105 SER A O 1
ATOM 820 N N . SER A 1 106 ? -9.258 -13.242 9.445 1 40.16 106 SER A N 1
ATOM 821 C CA . SER A 1 106 ? -7.832 -13 9.234 1 40.16 106 SER A CA 1
ATOM 822 C C . SER A 1 106 ? -7.605 -11.695 8.477 1 40.16 106 SER A C 1
ATOM 824 O O . SER A 1 106 ? -6.469 -11.234 8.336 1 40.16 106 SER A O 1
ATOM 826 N N . MET A 1 107 ? -8.477 -11.312 7.746 1 41.69 107 MET A N 1
ATOM 827 C CA . MET A 1 107 ? -8.266 -10.109 6.945 1 41.69 107 MET A CA 1
ATOM 828 C C . MET A 1 107 ? -7.613 -9.008 7.773 1 41.69 107 MET A C 1
ATOM 830 O O . MET A 1 107 ? -7.047 -8.062 7.219 1 41.69 107 MET A O 1
ATOM 834 N N . TYR A 1 108 ? -8.055 -9.016 9.047 1 39.72 108 TYR A N 1
ATOM 835 C CA . TYR A 1 108 ? -7.645 -7.906 9.898 1 39.72 108 TYR A CA 1
ATOM 836 C C . TYR A 1 108 ? -6.195 -8.062 10.352 1 39.72 108 TYR A C 1
ATOM 838 O O . TYR A 1 108 ? -5.648 -7.191 11.023 1 39.72 108 TYR A O 1
ATOM 846 N N . SER A 1 109 ? -5.703 -9.25 10.258 1 38.12 109 SER A N 1
ATOM 847 C CA . SER A 1 109 ? -4.402 -9.445 10.891 1 38.12 109 SER A CA 1
ATOM 848 C C . SER A 1 109 ? -3.268 -9.016 9.961 1 38.12 109 SER A C 1
ATOM 850 O O . SER A 1 109 ? -2.141 -9.5 10.086 1 38.12 109 SER A O 1
ATOM 852 N N . LEU A 1 110 ? -3.623 -8.453 9.031 1 39.97 110 LEU A N 1
ATOM 853 C CA . LEU A 1 110 ? -2.559 -8 8.141 1 39.97 110 LEU A CA 1
ATOM 854 C C . LEU A 1 110 ? -1.605 -7.062 8.867 1 39.97 110 LEU A C 1
ATOM 856 O O . LEU A 1 110 ? -2.014 -6.34 9.781 1 39.97 110 LEU A O 1
ATOM 860 N N . PRO A 1 11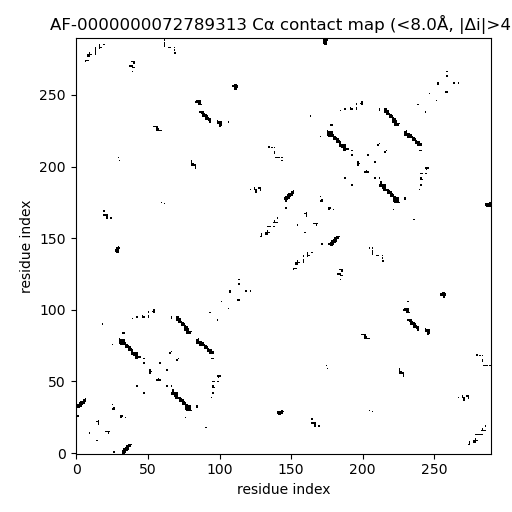1 ? -0.438 -7.422 8.844 1 40.44 111 PRO A N 1
ATOM 861 C CA . PRO A 1 111 ? 0.515 -6.648 9.641 1 40.44 111 PRO A CA 1
ATOM 862 C C . PRO A 1 111 ? 0.125 -5.176 9.766 1 40.44 111 PRO A C 1
ATOM 864 O O . PRO A 1 111 ? 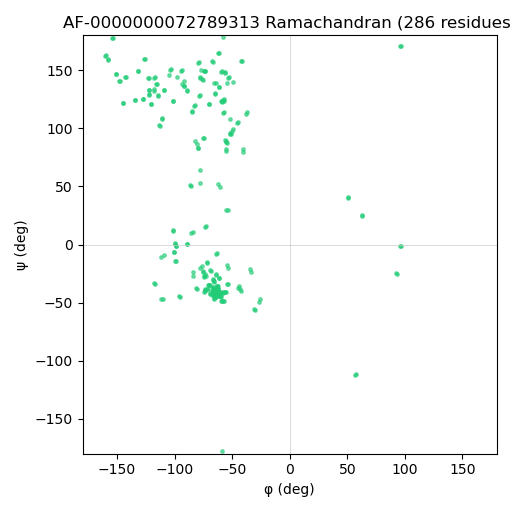0.357 -4.555 10.805 1 40.44 111 PRO A O 1
ATOM 867 N N . ASN A 1 112 ? -0.058 -4.457 8.727 1 40.06 112 ASN A N 1
ATOM 868 C CA . ASN A 1 112 ? -0.516 -3.074 8.789 1 40.06 112 ASN A CA 1
ATOM 869 C C . ASN A 1 112 ? -1.992 -2.99 9.172 1 40.06 112 ASN A C 1
ATOM 871 O O . ASN A 1 112 ? -2.682 -2.041 8.789 1 40.06 112 ASN A O 1
ATOM 875 N N . ALA A 1 113 ? -2.467 -4.113 9.688 1 42.47 113 ALA A N 1
ATOM 876 C CA . ALA A 1 113 ? -3.836 -4.113 10.195 1 42.47 113 ALA A CA 1
ATOM 877 C C . ALA A 1 113 ? -4.02 -3.051 11.273 1 42.47 113 ALA A C 1
ATOM 879 O O . ALA A 1 113 ? -3.141 -2.857 12.117 1 42.47 113 ALA A O 1
ATOM 880 N N . PRO A 1 114 ? -4.898 -2.244 11.102 1 44.34 114 PRO A N 1
ATOM 881 C CA . PRO A 1 114 ? -5.18 -1.332 12.211 1 44.34 114 PRO A CA 1
ATOM 882 C C . PRO A 1 114 ? -5.074 -2.012 13.57 1 44.34 114 PRO A C 1
ATOM 884 O O . PRO A 1 114 ? -5.426 -3.186 13.711 1 44.34 114 PRO A O 1
ATOM 887 N N . THR A 1 115 ? -4.09 -1.629 14.328 1 45.69 115 THR A N 1
ATOM 888 C CA . THR A 1 115 ? -4.098 -2.076 15.711 1 45.69 115 THR A CA 1
ATOM 889 C C . THR A 1 115 ? -5.5 -1.981 16.312 1 45.69 115 THR A C 1
ATOM 891 O O . THR A 1 115 ? -6.387 -1.364 15.719 1 45.69 115 THR A O 1
ATOM 894 N N . LEU A 1 116 ? -5.668 -2.801 17.375 1 46.47 116 LEU A N 1
ATOM 895 C CA . LEU A 1 116 ? -6.938 -2.691 18.094 1 46.47 116 LEU A CA 1
ATOM 896 C C . LEU A 1 116 ? -7.332 -1.229 18.266 1 46.47 116 LEU A C 1
ATOM 898 O O . LEU A 1 116 ? -8.508 -0.881 18.156 1 46.47 116 LEU A O 1
ATOM 902 N N . GLU A 1 117 ? -6.387 -0.461 18.531 1 49.94 117 GLU A N 1
ATOM 903 C CA . GLU A 1 117 ? -6.621 0.968 18.703 1 49.94 117 GLU A CA 1
ATOM 904 C C . GLU A 1 117 ? -7.047 1.627 17.391 1 49.94 117 GLU A C 1
ATOM 906 O O . GLU A 1 117 ? -7.953 2.461 17.375 1 49.94 117 GLU A O 1
ATOM 911 N N . ASP A 1 118 ? -6.414 1.122 16.328 1 53.97 118 ASP A N 1
ATOM 912 C CA . ASP A 1 118 ? -6.754 1.654 15.008 1 53.97 118 ASP A CA 1
ATOM 913 C C . ASP A 1 118 ? -8.164 1.243 14.594 1 53.97 118 ASP A C 1
ATOM 915 O O . ASP A 1 118 ? -8.922 2.053 14.055 1 53.97 118 ASP A O 1
ATOM 919 N N . LEU A 1 119 ? -8.336 0.021 14.93 1 53.41 119 LEU A N 1
ATOM 920 C CA . LEU A 1 119 ? -9.656 -0.527 14.617 1 53.41 119 LEU A CA 1
ATOM 921 C C . LEU A 1 119 ? -10.742 0.173 15.438 1 53.41 119 LEU A C 1
ATOM 923 O O . LEU A 1 119 ? -11.844 0.411 14.938 1 53.41 119 LEU A O 1
ATOM 927 N N . GLU A 1 120 ? -10.43 0.337 16.688 1 54.97 120 GLU A N 1
ATOM 928 C CA . GLU A 1 120 ? -11.398 1.034 17.531 1 54.97 120 GLU A CA 1
ATOM 929 C C . GLU A 1 120 ? -11.664 2.443 17.016 1 54.97 120 GLU A C 1
ATOM 931 O O . GLU A 1 120 ? -12.812 2.887 16.969 1 54.97 120 GLU A O 1
ATOM 936 N N . ASP A 1 121 ? -10.633 2.977 16.656 1 55.44 121 ASP A N 1
ATOM 937 C CA . ASP A 1 121 ? -10.781 4.324 16.125 1 55.44 121 ASP A CA 1
ATOM 938 C C . ASP A 1 121 ? -11.477 4.289 14.758 1 55.44 121 ASP A C 1
ATOM 940 O O . ASP A 1 121 ? -12.344 5.121 14.477 1 55.44 121 ASP A O 1
ATOM 944 N N . ASP A 1 122 ? -11.141 3.227 14.055 1 56.97 122 ASP A N 1
ATOM 945 C CA . ASP A 1 122 ? -11.695 3.135 12.711 1 56.97 122 ASP A CA 1
ATOM 946 C C . ASP A 1 122 ? -13.195 2.836 12.758 1 56.97 122 ASP A C 1
ATOM 948 O O . ASP A 1 122 ? -13.961 3.35 11.938 1 56.97 122 ASP A O 1
ATOM 952 N N . ALA A 1 123 ? -13.484 1.973 13.75 1 55.25 123 ALA A N 1
ATOM 953 C CA . ALA A 1 123 ? -14.898 1.633 13.891 1 55.25 123 ALA A CA 1
ATOM 954 C C . ALA A 1 123 ? -15.727 2.861 14.258 1 55.25 123 ALA A C 1
ATOM 956 O O . ALA A 1 123 ? -16.828 3.055 13.734 1 55.25 123 ALA A O 1
ATOM 957 N N . LEU A 1 124 ? -15.148 3.561 15.156 1 57.16 124 LEU A N 1
ATOM 958 C CA . LEU A 1 124 ? -15.836 4.789 15.539 1 57.16 124 LEU A CA 1
ATOM 959 C C . LEU A 1 124 ? -15.875 5.777 14.375 1 57.16 124 LEU A C 1
ATOM 961 O O . LEU A 1 124 ? -16.906 6.414 14.133 1 57.16 124 LEU A O 1
ATOM 965 N N . GLU A 1 125 ? -14.789 5.7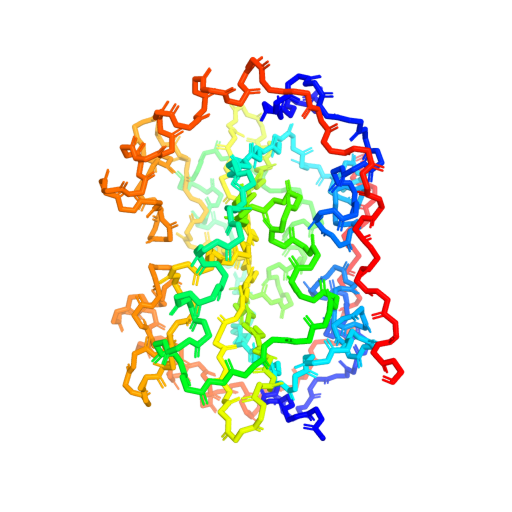58 13.68 1 60.41 125 GLU A N 1
ATOM 966 C CA . GLU A 1 125 ? -14.688 6.668 12.547 1 60.41 125 GLU A CA 1
ATOM 967 C C . GLU A 1 125 ? -15.555 6.199 11.383 1 60.41 125 GLU A C 1
ATOM 969 O O . GLU A 1 125 ? -16.172 7.016 10.688 1 60.41 125 GLU A O 1
ATOM 974 N N . ALA A 1 126 ? -15.602 4.926 11.164 1 58.19 126 ALA A N 1
ATOM 975 C CA . ALA A 1 126 ? -16.453 4.367 10.102 1 58.19 126 ALA A CA 1
ATOM 976 C C . ALA A 1 126 ? -17.906 4.75 10.305 1 58.19 126 ALA A C 1
ATOM 978 O O . ALA A 1 126 ? -18.609 5.094 9.352 1 58.19 126 ALA A O 1
ATOM 979 N N . ASN A 1 127 ? -18.234 4.691 11.492 1 58.44 127 ASN A N 1
ATOM 980 C CA . ASN A 1 127 ? -19.594 5.102 11.812 1 58.44 127 ASN A CA 1
ATOM 981 C C . ASN A 1 127 ? -19.812 6.59 11.547 1 58.44 127 ASN A C 1
ATOM 983 O O . ASN A 1 127 ? -20.891 7 11.125 1 58.44 127 ASN A O 1
ATOM 987 N N . ASN A 1 128 ? -18.797 7.266 11.727 1 60.59 128 ASN A N 1
ATOM 988 C CA . ASN A 1 128 ? -18.891 8.703 11.5 1 60.59 128 ASN A CA 1
ATOM 989 C C . ASN A 1 128 ? -18.766 9.039 10.016 1 60.59 128 ASN A C 1
ATOM 991 O O . ASN A 1 128 ? -19.359 10.016 9.547 1 60.59 128 ASN A O 1
ATOM 995 N N . LEU A 1 129 ? -17.953 8.352 9.328 1 59.66 129 LEU A N 1
ATOM 996 C CA . LEU A 1 129 ? -17.75 8.602 7.906 1 59.66 129 LEU A CA 1
ATOM 997 C C . LEU A 1 129 ? -19.016 8.305 7.113 1 59.66 129 LEU A C 1
ATOM 999 O O . LEU A 1 129 ? -19.281 8.945 6.09 1 59.66 129 LEU A O 1
ATOM 1003 N N . LYS A 1 130 ? -19.656 7.27 7.543 1 58.97 130 LYS A N 1
ATOM 1004 C CA . LYS A 1 130 ? -20.906 6.969 6.863 1 58.97 130 LYS A CA 1
ATOM 1005 C C . LYS A 1 130 ? -21.844 8.18 6.859 1 58.97 130 LYS A C 1
ATOM 1007 O O . LYS A 1 130 ? -22.703 8.312 5.988 1 58.97 130 LYS A O 1
ATOM 1012 N N . GLN A 1 131 ? -21.531 9.055 7.707 1 54.38 131 GLN A N 1
ATOM 1013 C CA . GLN A 1 131 ? -22.406 10.219 7.848 1 54.38 131 GLN A CA 1
ATOM 1014 C C . GLN A 1 131 ? -21.719 11.492 7.363 1 54.38 131 GLN A C 1
ATOM 1016 O O . GLN A 1 131 ? -22.344 12.539 7.246 1 54.38 131 GLN A O 1
ATOM 1021 N N . ALA A 1 132 ? -20.422 11.406 7.109 1 57.22 132 ALA A N 1
ATOM 1022 C CA . ALA A 1 132 ? -19.719 12.633 6.781 1 57.22 132 ALA A CA 1
ATOM 1023 C C . ALA A 1 132 ? -19.688 12.867 5.27 1 57.22 132 ALA A C 1
ATOM 1025 O O . ALA A 1 132 ? -19.594 11.914 4.492 1 57.22 132 ALA A O 1
ATOM 1026 N N . PRO A 1 133 ? -19.859 14.172 4.82 1 60.28 133 PRO A N 1
ATOM 1027 C CA . PRO A 1 133 ? -19.812 14.477 3.391 1 60.28 133 PRO A CA 1
ATOM 1028 C C . PRO A 1 133 ? -18.438 14.234 2.781 1 60.28 133 PRO A C 1
ATOM 1030 O O . PRO A 1 133 ? -17.422 14.367 3.471 1 60.28 133 PRO A O 1
ATOM 1033 N N . CYS A 1 134 ? -18.281 13.664 1.577 1 57.94 134 CYS A N 1
ATOM 1034 C CA . CYS A 1 134 ? -17.047 13.453 0.843 1 57.94 134 CYS A CA 1
ATOM 1035 C C . CYS A 1 134 ? -16.312 14.773 0.623 1 57.94 134 CYS A C 1
ATOM 1037 O O . CYS A 1 134 ? -16.922 15.781 0.28 1 57.94 134 CYS A O 1
ATOM 1039 N N . PRO A 1 135 ? -15.094 14.844 1.051 1 56.78 135 PRO A N 1
ATOM 1040 C CA . PRO A 1 135 ? -14.375 16.094 0.809 1 56.78 135 PRO A CA 1
ATOM 1041 C C . PRO A 1 135 ? -14.32 16.469 -0.671 1 56.78 135 PRO A C 1
ATOM 1043 O O . PRO A 1 135 ? -14.164 15.594 -1.525 1 56.78 135 PRO A O 1
ATOM 1046 N N . GLU A 1 136 ? -14.93 17.5 -1.027 1 53.5 136 GLU A N 1
ATOM 1047 C CA . GLU A 1 136 ? -14.898 18.047 -2.381 1 53.5 136 GLU A CA 1
ATOM 1048 C C . GLU A 1 136 ? -13.492 18.5 -2.768 1 53.5 136 GLU A C 1
ATOM 1050 O O . GLU A 1 136 ? -13.25 18.859 -3.918 1 53.5 136 GLU A O 1
ATOM 1055 N N . GLN A 1 137 ? -12.578 18.5 -1.817 1 50.91 137 GLN A N 1
ATOM 1056 C CA . GLN A 1 137 ? -11.297 19.125 -2.176 1 50.91 137 GLN A CA 1
ATOM 1057 C C . GLN A 1 137 ? -10.414 18.141 -2.939 1 50.91 137 GLN A C 1
ATOM 1059 O O . GLN A 1 137 ? -10.367 16.953 -2.609 1 50.91 137 GLN A O 1
ATOM 1064 N N . SER A 1 138 ? -10.039 18.484 -4.184 1 45.91 138 SER A N 1
ATOM 1065 C CA . SER A 1 138 ? -9.125 17.766 -5.062 1 45.91 138 SER A CA 1
ATOM 1066 C C . SER A 1 138 ? -7.801 17.469 -4.367 1 45.91 138 SER A C 1
ATOM 1068 O O . SER A 1 138 ? -7.199 18.375 -3.777 1 45.91 138 SER A O 1
ATOM 1070 N N . LEU A 1 139 ? -7.68 16.375 -3.855 1 49.25 139 LEU A N 1
ATOM 1071 C CA . LEU A 1 139 ? -6.379 15.922 -3.359 1 49.25 139 LEU A CA 1
ATOM 1072 C C . LEU A 1 139 ? -5.324 15.992 -4.457 1 49.25 139 LEU A C 1
ATOM 1074 O O . LEU A 1 139 ? -5.539 15.484 -5.562 1 49.25 139 LEU A O 1
ATOM 1078 N N . THR A 1 140 ? -4.68 17.125 -4.77 1 43.91 140 THR A N 1
ATOM 1079 C CA . THR A 1 140 ? -3.613 17.125 -5.766 1 43.91 140 THR A CA 1
ATOM 1080 C C . THR A 1 140 ? -2.293 16.672 -5.148 1 43.91 140 THR A C 1
ATOM 1082 O O . THR A 1 140 ? -1.849 17.234 -4.145 1 43.91 140 THR A O 1
ATOM 1085 N N . TRP A 1 141 ? -2.051 15.477 -5.16 1 44.44 141 TRP A N 1
ATOM 1086 C CA . TRP A 1 141 ? -0.67 15.094 -4.879 1 44.44 141 TRP A CA 1
ATOM 1087 C C . TRP A 1 141 ? 0.293 15.797 -5.832 1 44.44 141 TRP A C 1
ATOM 1089 O O . TRP A 1 141 ? 0.885 15.164 -6.707 1 44.44 141 TRP A O 1
ATOM 1099 N N . GLY A 1 142 ? 0.002 16.969 -6.324 1 38.38 142 GLY A N 1
ATOM 1100 C CA . GLY A 1 142 ? 0.788 17.688 -7.316 1 38.38 142 GLY A CA 1
ATOM 1101 C C . GLY A 1 142 ? 2.213 17.953 -6.871 1 38.38 142 GLY A C 1
ATOM 1102 O O . GLY A 1 142 ? 2.564 17.703 -5.719 1 38.38 142 GLY A O 1
ATOM 1103 N N . ALA A 1 143 ? 3.062 18.672 -7.902 1 34.28 143 ALA A N 1
ATOM 1104 C CA . ALA A 1 143 ? 4.449 19.125 -7.871 1 34.28 143 ALA A CA 1
ATOM 1105 C C . ALA A 1 143 ? 4.715 20.016 -6.656 1 34.28 143 ALA A C 1
ATOM 1107 O O . ALA A 1 143 ? 3.982 20.969 -6.406 1 34.28 143 ALA A O 1
ATOM 1108 N N . ILE A 1 144 ? 5.051 19.422 -5.562 1 30.89 144 ILE A N 1
ATOM 1109 C CA . ILE A 1 144 ? 5.605 20.297 -4.543 1 30.89 144 ILE A CA 1
ATOM 1110 C C . ILE A 1 144 ? 6.543 21.312 -5.191 1 30.89 144 ILE A C 1
ATOM 1112 O O . ILE A 1 144 ? 7.543 20.938 -5.809 1 30.89 144 ILE A O 1
ATOM 1116 N N . SER A 1 145 ? 6.023 22.375 -5.734 1 24.06 145 SER A N 1
ATOM 1117 C CA . SER A 1 145 ? 6.93 23.453 -6.133 1 24.06 145 SER A CA 1
ATOM 1118 C C . SER A 1 145 ? 7.836 23.859 -4.977 1 24.06 145 SER A C 1
ATOM 1120 O O . SER A 1 145 ? 7.414 23.875 -3.82 1 24.06 145 SER A O 1
ATOM 1122 N N . HIS B 1 1 ? -18.281 -8.227 -10.078 1 35.53 1 HIS B N 1
ATOM 1123 C CA . HIS B 1 1 ? -18.797 -6.965 -9.539 1 35.53 1 HIS B CA 1
ATOM 1124 C C . HIS B 1 1 ? -17.875 -6.414 -8.453 1 35.53 1 HIS B C 1
ATOM 1126 O O . HIS B 1 1 ? -17.453 -7.148 -7.559 1 35.53 1 HIS B O 1
ATOM 1132 N N . TYR B 1 2 ? -17.188 -5.355 -8.898 1 41.78 2 TYR B N 1
ATOM 1133 C CA . TYR B 1 2 ? -16.281 -4.637 -8.008 1 41.78 2 TYR B CA 1
ATOM 1134 C C . TYR B 1 2 ? -17.016 -4.172 -6.75 1 41.78 2 TYR B C 1
ATOM 1136 O O . TYR B 1 2 ? -17.969 -3.398 -6.836 1 41.78 2 TYR B O 1
ATOM 1144 N N . HIS B 1 3 ? -17.125 -4.941 -5.609 1 43.47 3 HIS B N 1
ATOM 1145 C CA . HIS B 1 3 ? -17.734 -4.441 -4.379 1 43.47 3 HIS B CA 1
ATOM 1146 C C . HIS B 1 3 ? -16.75 -3.576 -3.596 1 43.47 3 HIS B C 1
ATOM 1148 O O . HIS B 1 3 ? -15.68 -4.043 -3.203 1 43.47 3 HIS B O 1
ATOM 1154 N N . SER B 1 4 ? -16.688 -2.316 -4.012 1 46.97 4 SER B N 1
ATOM 1155 C CA . SER B 1 4 ? -15.914 -1.39 -3.188 1 46.97 4 SER B CA 1
ATOM 1156 C C . SER B 1 4 ? -16.672 -1.027 -1.914 1 46.97 4 SER B C 1
ATOM 1158 O O . SER B 1 4 ? -17.859 -0.703 -1.963 1 46.97 4 SER B O 1
ATOM 1160 N N . GLN B 1 5 ? -16.469 -1.721 -0.881 1 44.81 5 GLN B N 1
ATOM 1161 C CA . GLN B 1 5 ? -17.047 -1.184 0.344 1 44.81 5 GLN B CA 1
ATOM 1162 C C . GLN B 1 5 ? -16.469 0.187 0.676 1 44.81 5 GLN B C 1
ATOM 1164 O O . GLN B 1 5 ? -15.367 0.282 1.223 1 44.81 5 GLN B O 1
ATOM 1169 N N . SER B 1 6 ? -16.484 1.047 -0.367 1 49.34 6 SER B N 1
ATOM 1170 C CA . SER B 1 6 ? -16.062 2.414 -0.072 1 49.34 6 SER B CA 1
ATOM 1171 C C . SER B 1 6 ? -17.141 3.17 0.689 1 49.34 6 SER B C 1
ATOM 1173 O O . SER B 1 6 ? -18.297 2.74 0.726 1 49.34 6 SER B O 1
ATOM 1175 N N . SER B 1 7 ? -16.766 4.035 1.471 1 49.62 7 SER B N 1
ATOM 1176 C CA . SER B 1 7 ? -17.797 4.926 1.996 1 49.62 7 SER B CA 1
ATOM 1177 C C . SER B 1 7 ? -18.734 5.398 0.89 1 49.62 7 SER B C 1
ATOM 1179 O O . SER B 1 7 ? -18.281 5.812 -0.179 1 49.62 7 SER B O 1
ATOM 1181 N N . PRO B 1 8 ? -19.891 4.898 0.837 1 52.19 8 PRO B N 1
ATOM 1182 C CA . PRO B 1 8 ? -20.891 5.191 -0.199 1 52.19 8 PRO B CA 1
ATOM 1183 C C . PRO B 1 8 ? -20.812 6.633 -0.694 1 52.19 8 PRO B C 1
ATOM 1185 O O . PRO B 1 8 ? -21.156 6.914 -1.845 1 52.19 8 PRO B O 1
ATOM 1188 N N . GLY B 1 9 ? -20.297 7.512 0.077 1 53.34 9 GLY B N 1
ATOM 1189 C CA . GLY B 1 9 ? -20.562 8.898 -0.257 1 53.34 9 GLY B CA 1
ATOM 1190 C C . GLY B 1 9 ? -19.422 9.562 -1.014 1 53.34 9 GLY B C 1
ATOM 1191 O O . GLY B 1 9 ? -19.594 10.648 -1.577 1 53.34 9 GLY B O 1
ATOM 1192 N N . CYS B 1 10 ? -18.297 9.016 -1.06 1 60.53 10 CYS B N 1
ATOM 1193 C CA . CYS B 1 10 ? -17.266 9.836 -1.699 1 60.53 10 CYS B CA 1
ATOM 1194 C C . CYS B 1 10 ? -17.188 9.539 -3.191 1 60.53 10 CYS B C 1
ATOM 1196 O O . CYS B 1 10 ? -17.312 8.383 -3.605 1 60.53 10 CYS B O 1
ATOM 1198 N N . SER B 1 11 ? -17.078 10.688 -4.004 1 74.94 11 SER B N 1
ATOM 1199 C CA . SER B 1 11 ? -17.016 10.602 -5.461 1 74.94 11 SER B CA 1
ATOM 1200 C C . SER B 1 11 ? -15.859 9.711 -5.914 1 74.94 11 SER B C 1
ATOM 1202 O O . SER B 1 11 ? -14.891 9.508 -5.176 1 74.94 11 SER B O 1
ATOM 1204 N N . GLN B 1 12 ? -16.094 9.078 -6.992 1 81.31 12 GLN B N 1
ATOM 1205 C CA . GLN B 1 12 ? -15.078 8.242 -7.637 1 81.31 12 GLN B CA 1
ATOM 1206 C C . GLN B 1 12 ? -13.789 9.031 -7.871 1 81.31 12 GLN B C 1
ATOM 1208 O O . GLN B 1 12 ? -12.695 8.492 -7.73 1 81.31 12 GLN B O 1
ATOM 1213 N N . LEU B 1 13 ? -14.016 10.273 -8.141 1 82.19 13 LEU B N 1
ATOM 1214 C CA . LEU B 1 13 ? -12.852 11.125 -8.391 1 82.19 13 LEU B CA 1
ATOM 1215 C C . LEU B 1 13 ? -12.023 11.297 -7.121 1 82.19 13 LEU B C 1
ATOM 1217 O O . LEU B 1 13 ? -10.789 11.266 -7.172 1 82.19 13 LEU B O 1
ATOM 1221 N N . HIS B 1 14 ? -12.664 11.438 -6.055 1 84.5 14 HIS B N 1
ATOM 1222 C CA . HIS B 1 14 ? -11.984 11.578 -4.773 1 84.5 14 HIS B CA 1
ATOM 1223 C C . HIS B 1 14 ? -11.18 10.328 -4.438 1 84.5 14 HIS B C 1
ATOM 1225 O O . HIS B 1 14 ? -10.016 10.422 -4.051 1 84.5 14 HIS B O 1
ATOM 1231 N N . LEU B 1 15 ? -11.766 9.219 -4.727 1 86.5 15 LEU B N 1
ATOM 1232 C CA . LEU B 1 15 ? -11.109 7.957 -4.395 1 86.5 15 LEU B CA 1
ATOM 1233 C C . LEU B 1 15 ? -9.898 7.723 -5.281 1 86.5 15 LEU B C 1
ATOM 1235 O O . LEU B 1 15 ? -8.867 7.215 -4.82 1 86.5 15 LEU B O 1
ATOM 1239 N N . GLU B 1 16 ? -10.047 8.164 -6.469 1 88.88 16 GLU B N 1
ATOM 1240 C CA . GLU B 1 16 ? -8.922 8.008 -7.391 1 88.88 16 GLU B CA 1
ATOM 1241 C C . GLU B 1 16 ? -7.738 8.867 -6.973 1 88.88 16 GLU B C 1
ATOM 1243 O O . GLU B 1 16 ? -6.59 8.414 -7 1 88.88 16 GLU B O 1
ATOM 1248 N N . LYS B 1 17 ? -8.086 10.055 -6.605 1 85.44 17 LYS B N 1
ATOM 1249 C CA . LYS B 1 17 ? -7.027 10.953 -6.145 1 85.44 17 LYS B CA 1
ATOM 1250 C C . LYS B 1 17 ? -6.402 10.438 -4.848 1 85.44 17 LYS B C 1
ATOM 1252 O O . LYS B 1 17 ? -5.18 10.461 -4.691 1 85.44 17 LYS B O 1
ATOM 1257 N N . LEU B 1 18 ? -7.211 9.922 -3.99 1 87.56 18 LEU B N 1
ATOM 1258 C CA . LEU B 1 18 ? -6.781 9.406 -2.693 1 87.56 18 LEU B CA 1
ATOM 1259 C C . LEU B 1 18 ? -5.832 8.227 -2.865 1 87.56 18 LEU B C 1
ATOM 1261 O O . LEU B 1 18 ? -4.809 8.141 -2.182 1 87.56 18 LEU B O 1
ATOM 1265 N N . THR B 1 19 ? -6.086 7.453 -3.854 1 91.81 19 THR B N 1
ATOM 1266 C CA . THR B 1 19 ? -5.324 6.219 -4.02 1 91.81 19 THR B CA 1
ATOM 1267 C C . THR B 1 19 ? -4.254 6.383 -5.094 1 91.81 19 THR B C 1
ATOM 1269 O O . THR B 1 19 ? -3.701 5.398 -5.582 1 91.81 19 THR B O 1
ATOM 1272 N N . LEU B 1 20 ? -4.004 7.551 -5.504 1 88.81 20 LEU B N 1
ATOM 1273 C CA . LEU B 1 20 ? -2.959 7.883 -6.469 1 88.81 20 LEU B CA 1
ATOM 1274 C C . LEU B 1 20 ? -3.232 7.219 -7.816 1 88.81 20 LEU B C 1
ATOM 1276 O O . LEU B 1 20 ? -2.299 6.836 -8.523 1 88.81 20 LEU B O 1
ATOM 1280 N N . GLY B 1 21 ? -4.449 6.93 -8.07 1 89.38 21 GLY B N 1
ATOM 1281 C CA . GLY B 1 21 ? -4.855 6.434 -9.375 1 89.38 21 GLY B CA 1
ATOM 1282 C C . GLY B 1 21 ? -4.949 4.922 -9.43 1 89.38 21 GLY B C 1
ATOM 1283 O O . GLY B 1 21 ? -5.309 4.355 -10.469 1 89.38 21 GLY B O 1
ATOM 1284 N N . ILE B 1 22 ? -4.656 4.234 -8.406 1 91.25 22 ILE B N 1
ATOM 1285 C CA . ILE B 1 22 ? -4.547 2.781 -8.469 1 91.25 22 ILE B CA 1
ATOM 1286 C C . ILE B 1 22 ? -5.938 2.158 -8.539 1 91.25 22 ILE B C 1
ATOM 1288 O O . ILE B 1 22 ? -6.102 1.039 -9.023 1 91.25 22 ILE B O 1
ATOM 1292 N N . MET B 1 23 ? -6.91 2.879 -8.07 1 88.88 23 MET B N 1
ATOM 1293 C CA . MET B 1 23 ? -8.266 2.334 -8.07 1 88.88 23 MET B CA 1
ATOM 1294 C C . MET B 1 23 ? -8.711 1.981 -9.484 1 88.88 23 MET B C 1
ATOM 1296 O O . MET B 1 23 ? -9.25 0.898 -9.719 1 88.88 23 MET B O 1
ATOM 1300 N N . HIS B 1 24 ? -8.516 2.914 -10.352 1 88.44 24 HIS B N 1
ATOM 1301 C CA . HIS B 1 24 ? -8.922 2.67 -11.727 1 88.44 24 HIS B CA 1
ATOM 1302 C C . HIS B 1 24 ? -8.156 1.5 -12.328 1 88.44 24 HIS B C 1
ATOM 1304 O O . HIS B 1 24 ? -8.711 0.71 -13.094 1 88.44 24 HIS B O 1
ATOM 1310 N N . ILE B 1 25 ? -6.879 1.393 -12 1 89.5 25 ILE B N 1
ATOM 1311 C CA . ILE B 1 25 ? -6.047 0.309 -12.508 1 89.5 25 ILE B CA 1
ATOM 1312 C C . ILE B 1 25 ? -6.566 -1.03 -11.992 1 89.5 25 ILE B C 1
ATOM 1314 O O . ILE B 1 25 ? -6.719 -1.982 -12.758 1 89.5 25 ILE B O 1
ATOM 1318 N N . LEU B 1 26 ? -6.895 -1.07 -10.719 1 88.5 26 LEU B N 1
ATOM 1319 C CA . LEU B 1 26 ? -7.367 -2.303 -10.094 1 88.5 26 LEU B CA 1
ATOM 1320 C C . LEU B 1 26 ? -8.711 -2.727 -10.672 1 88.5 26 LEU B C 1
ATOM 1322 O O . LEU B 1 26 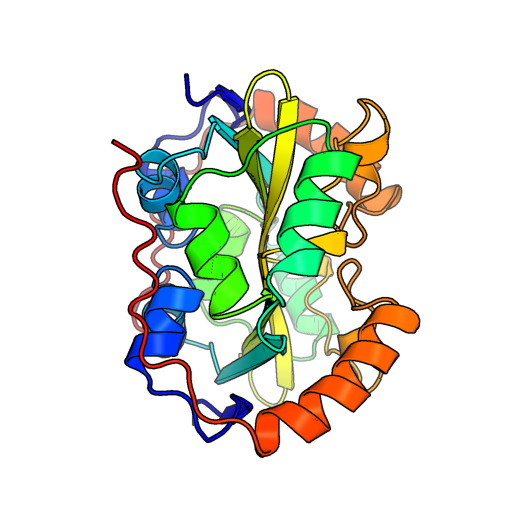? -8.953 -3.916 -10.883 1 88.5 26 LEU B O 1
ATOM 1326 N N . LYS B 1 27 ? -9.547 -1.769 -10.93 1 83.88 27 LYS B N 1
ATOM 1327 C CA . LYS B 1 27 ? -10.875 -2.049 -11.477 1 83.88 27 LYS B CA 1
ATOM 1328 C C . LYS B 1 27 ? -10.781 -2.68 -12.859 1 83.88 27 LYS B C 1
ATOM 1330 O O . LYS B 1 27 ? -11.648 -3.461 -13.25 1 83.88 27 LYS B O 1
ATOM 1335 N N . SER B 1 28 ? -9.711 -2.365 -13.469 1 84.19 28 SER B N 1
ATOM 1336 C CA . SER B 1 28 ? -9.539 -2.891 -14.82 1 84.19 28 SER B CA 1
ATOM 1337 C C . SER B 1 28 ? -8.625 -4.105 -14.828 1 84.19 28 SER B C 1
ATOM 1339 O O . SER B 1 28 ? -8.406 -4.719 -15.875 1 84.19 28 SER B O 1
ATOM 1341 N N . SER B 1 29 ? -8.031 -4.438 -13.727 1 81.31 29 SER B N 1
ATOM 1342 C CA . SER B 1 29 ? -7.102 -5.555 -13.625 1 81.31 29 SER B CA 1
ATOM 1343 C C . SER B 1 29 ? -7.84 -6.887 -13.547 1 81.31 29 SER B C 1
ATOM 1345 O O . SER B 1 29 ? -8.711 -7.07 -12.695 1 81.31 29 SER B O 1
ATOM 1347 N N . PRO B 1 30 ? -7.488 -7.855 -14.398 1 75.81 30 PRO B N 1
ATOM 1348 C CA . PRO B 1 30 ? -8.164 -9.156 -14.398 1 75.81 30 PRO B CA 1
ATOM 1349 C C . PRO B 1 30 ? -8.016 -9.891 -13.07 1 75.81 30 PRO B C 1
ATOM 1351 O O . PRO B 1 30 ? -6.938 -9.867 -12.461 1 75.81 30 PRO B O 1
ATOM 1354 N N . GLY B 1 31 ? -9.047 -10.422 -12.609 1 78.25 31 GLY B N 1
ATOM 1355 C CA . GLY B 1 31 ? -9.031 -11.25 -11.414 1 78.25 31 GLY B CA 1
ATOM 1356 C C . GLY B 1 31 ? -9.305 -10.469 -10.148 1 78.25 31 GLY B C 1
ATOM 1357 O O . GLY B 1 31 ? -9.617 -11.055 -9.109 1 78.25 31 GLY B O 1
ATOM 1358 N N . VAL B 1 32 ? -8.977 -9.125 -10.297 1 83.12 32 VAL B N 1
ATOM 1359 C CA . VAL B 1 32 ? -9.297 -8.328 -9.117 1 83.12 32 VAL B CA 1
ATOM 1360 C C . VAL B 1 32 ? -10.812 -8.195 -8.969 1 83.12 32 VAL B C 1
ATOM 1362 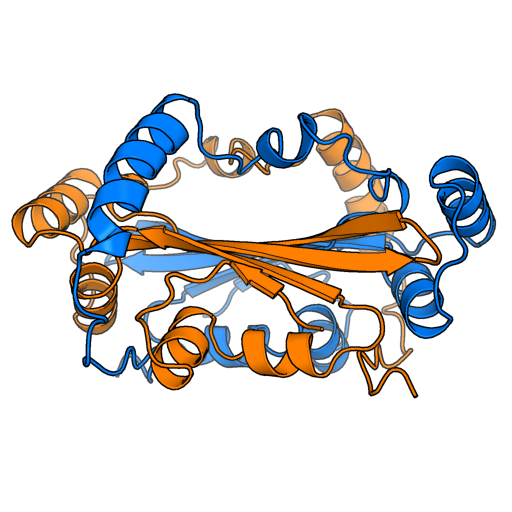O O . VAL B 1 32 ? -11.492 -7.738 -9.891 1 83.12 32 VAL B O 1
ATOM 1365 N N . THR B 1 33 ? -11.289 -8.664 -7.832 1 79.12 33 THR B N 1
ATOM 1366 C CA . THR B 1 33 ? -12.742 -8.727 -7.68 1 79.12 33 THR B CA 1
ATOM 1367 C C . THR B 1 33 ? -13.203 -7.824 -6.535 1 79.12 33 THR B C 1
ATOM 1369 O O . THR B 1 33 ? -14.32 -7.305 -6.559 1 79.12 33 THR B O 1
ATOM 1372 N N . LYS B 1 34 ? -12.422 -7.734 -5.57 1 84.38 34 LYS B N 1
ATOM 1373 C CA . LYS B 1 34 ? -12.828 -6.969 -4.395 1 84.38 34 LYS B CA 1
ATOM 1374 C C . LYS B 1 34 ? -11.773 -5.934 -4.02 1 84.38 34 LYS B C 1
ATOM 1376 O O . LYS B 1 34 ? -10.578 -6.246 -3.951 1 84.38 34 LYS B O 1
ATOM 1381 N N . VAL B 1 35 ? -12.242 -4.695 -3.936 1 87.38 35 VAL B N 1
ATOM 1382 C CA . VAL B 1 35 ? -11.422 -3.605 -3.418 1 87.38 35 VAL B CA 1
ATOM 1383 C C . VAL B 1 35 ? -12.094 -2.986 -2.195 1 87.38 35 VAL B C 1
ATOM 1385 O O . VAL B 1 35 ? -13.273 -2.646 -2.234 1 87.38 35 VAL B O 1
ATOM 1388 N N . ALA B 1 36 ? -11.398 -3.039 -1.146 1 84.5 36 ALA B N 1
ATOM 1389 C CA . ALA B 1 36 ? -11.898 -2.438 0.087 1 84.5 36 ALA B CA 1
ATOM 1390 C C . ALA B 1 36 ? -11.031 -1.257 0.515 1 84.5 36 ALA B C 1
ATOM 1392 O O . ALA B 1 36 ? -9.805 -1.358 0.541 1 84.5 36 ALA B O 1
ATOM 1393 N N . ILE B 1 37 ? -11.766 -0.145 0.748 1 84.88 37 ILE B N 1
ATOM 1394 C CA . ILE B 1 37 ? -11.047 1.047 1.186 1 84.88 37 ILE B CA 1
ATOM 1395 C C . ILE B 1 37 ? -11.594 1.514 2.533 1 84.88 37 ILE B C 1
ATOM 1397 O O . ILE B 1 37 ? -12.805 1.609 2.717 1 84.88 37 ILE B O 1
ATOM 1401 N N . ILE B 1 38 ? -10.711 1.723 3.443 1 81.94 38 ILE B N 1
ATOM 1402 C CA . ILE B 1 38 ? -11.047 2.34 4.723 1 81.94 38 ILE B CA 1
ATOM 1403 C C . ILE B 1 38 ? -10.43 3.732 4.805 1 81.94 38 ILE B C 1
ATOM 1405 O O . ILE B 1 38 ? -9.211 3.871 4.906 1 81.94 38 ILE B O 1
ATOM 1409 N N . GLU B 1 39 ? -11.305 4.676 4.711 1 82.75 39 GLU B N 1
ATOM 1410 C CA . GLU B 1 39 ? -10.859 6.062 4.848 1 82.75 39 GLU B CA 1
ATOM 1411 C C . GLU B 1 39 ? -11 6.551 6.285 1 82.75 39 GLU B C 1
ATOM 1413 O O . GLU B 1 39 ? -11.898 6.105 7.008 1 82.75 39 GLU B O 1
ATOM 1418 N N . LYS B 1 40 ? -10.094 7.457 6.59 1 82.06 40 LYS B N 1
ATOM 1419 C CA . LYS B 1 40 ? -10.18 8.055 7.918 1 82.06 40 LYS B CA 1
ATOM 1420 C C . LYS B 1 40 ? -10.758 9.469 7.855 1 82.06 40 LYS B C 1
ATOM 1422 O O . LYS B 1 40 ? -10.648 10.141 6.828 1 82.06 40 LYS B O 1
ATOM 1427 N N . LEU B 1 41 ? -11.414 9.75 8.961 1 83.5 41 LEU B N 1
ATOM 1428 C CA . LEU B 1 41 ? -11.977 11.094 9.023 1 83.5 41 LEU B CA 1
ATOM 1429 C C . LEU B 1 41 ? -10.883 12.148 8.883 1 83.5 41 LEU B C 1
ATOM 1431 O O . LEU B 1 41 ? -9.734 11.914 9.258 1 83.5 41 LEU B O 1
ATOM 1435 N N . PRO B 1 42 ? -11.289 13.258 8.305 1 89.19 42 PRO B N 1
ATOM 1436 C CA . PRO B 1 42 ? -10.328 14.359 8.156 1 89.19 42 PRO B CA 1
ATOM 1437 C C . PRO B 1 42 ? -9.664 14.742 9.469 1 89.19 42 PRO B C 1
ATOM 1439 O O . PRO B 1 42 ? -10.297 14.688 10.531 1 89.19 42 PRO B O 1
ATOM 1442 N N . ALA B 1 43 ? -8.438 15.07 9.328 1 91.31 43 ALA B N 1
ATOM 1443 C CA . ALA B 1 43 ? -7.715 15.578 10.492 1 91.31 43 ALA B CA 1
ATOM 1444 C C . ALA B 1 43 ? -8.117 17.016 10.805 1 91.31 43 ALA B C 1
ATOM 1446 O O . ALA B 1 43 ? -8.375 17.812 9.898 1 91.31 43 ALA B O 1
ATOM 1447 N N . GLU B 1 44 ? -8.203 17.234 12.094 1 93 44 GLU B N 1
ATOM 1448 C CA . GLU B 1 44 ? -8.375 18.609 12.523 1 93 44 GLU B CA 1
ATOM 1449 C C . GLU B 1 44 ? -7.055 19.375 12.492 1 93 44 GLU B C 1
ATOM 1451 O O . GLU B 1 44 ? -5.984 18.766 12.547 1 93 44 GLU B O 1
ATOM 1456 N N . ARG B 1 45 ? -7.246 20.656 12.391 1 94.5 45 ARG B N 1
ATOM 1457 C CA . ARG B 1 45 ? -6.07 21.516 12.289 1 94.5 45 ARG B CA 1
ATOM 1458 C C . ARG B 1 45 ? -5.125 21.297 13.461 1 94.5 45 ARG B C 1
ATOM 1460 O O . ARG B 1 45 ? -3.904 21.281 13.289 1 94.5 45 ARG B O 1
ATOM 1467 N N . HIS B 1 46 ? -5.605 21.141 14.617 1 95 46 HIS B N 1
ATOM 1468 C CA . HIS B 1 46 ? -4.746 20.984 15.789 1 95 46 HIS B CA 1
ATOM 1469 C C . HIS B 1 46 ? -3.971 19.672 15.727 1 95 46 HIS B C 1
ATOM 1471 O O . HIS B 1 46 ? -2.871 19.562 16.281 1 95 46 HIS B O 1
ATOM 1477 N N . MET B 1 47 ? -4.516 18.672 15.133 1 91.12 47 MET B N 1
ATOM 1478 C CA . MET B 1 47 ? -3.811 17.406 14.969 1 91.12 47 MET B CA 1
ATOM 1479 C C . MET B 1 47 ? -2.592 17.578 14.062 1 91.12 47 MET B C 1
ATOM 1481 O O . MET B 1 47 ? -1.546 16.969 14.305 1 91.12 47 MET B O 1
ATOM 1485 N N . ILE B 1 48 ? -2.832 18.375 13.055 1 92.69 48 ILE B N 1
ATOM 1486 C CA . ILE B 1 48 ? -1.736 18.641 12.133 1 92.69 48 ILE B CA 1
ATOM 1487 C C . ILE B 1 48 ? -0.624 19.406 12.859 1 92.69 48 ILE B C 1
ATOM 1489 O O . ILE B 1 48 ? 0.55 19.031 12.758 1 92.69 48 ILE B O 1
ATOM 1493 N N . SER B 1 49 ? -1.016 20.328 13.578 1 92.88 49 SER B N 1
ATOM 1494 C CA . SER B 1 49 ? -0.053 21.078 14.375 1 92.88 49 SER B CA 1
ATOM 1495 C C . SER B 1 49 ? 0.681 20.172 15.359 1 92.88 49 SER B C 1
ATOM 1497 O O . SER B 1 49 ? 1.898 20.297 15.523 1 92.88 49 SER B O 1
ATOM 1499 N N . SER B 1 50 ? -0.036 19.344 16 1 89.88 50 SER B N 1
ATOM 1500 C CA . SER B 1 50 ? 0.551 18.406 16.953 1 89.88 50 SER B CA 1
ATOM 1501 C C . SER B 1 50 ? 1.529 17.469 16.25 1 89.88 50 SER B C 1
ATOM 1503 O O . SER B 1 50 ? 2.598 17.172 16.797 1 89.88 50 SER B O 1
ATOM 1505 N N . GLY B 1 51 ? 1.124 17 15.094 1 86.12 51 GLY B N 1
ATOM 1506 C CA . GLY B 1 51 ? 2.016 16.156 14.32 1 86.12 51 GLY B CA 1
ATOM 1507 C C . GLY B 1 51 ? 3.309 16.844 13.93 1 86.12 51 GLY B C 1
ATOM 1508 O O . GLY B 1 51 ? 4.387 16.25 14.008 1 86.12 51 GLY B O 1
ATOM 1509 N N . GLU B 1 52 ? 3.131 18.047 13.578 1 87.25 52 GLU B N 1
ATOM 1510 C CA . GLU B 1 52 ? 4.301 18.844 13.227 1 87.25 52 GLU B CA 1
ATOM 1511 C C . GLU B 1 52 ? 5.211 19.047 14.438 1 87.25 52 GLU B C 1
ATOM 1513 O O . GLU B 1 52 ? 6.434 18.922 14.328 1 87.25 52 GLU B O 1
ATOM 1518 N N . GLN B 1 53 ? 4.652 19.281 15.484 1 85.88 53 GLN B N 1
ATOM 1519 C CA . GLN B 1 53 ? 5.406 19.5 16.719 1 85.88 53 GLN B CA 1
ATOM 1520 C C . GLN B 1 53 ? 6.133 18.219 17.141 1 85.88 53 GLN B C 1
ATOM 1522 O O . GLN B 1 53 ? 7.312 18.266 17.484 1 85.88 53 GLN B O 1
ATOM 1527 N N . LYS B 1 54 ? 5.434 17.141 17.109 1 82.75 54 LYS B N 1
ATOM 1528 C CA . LYS B 1 54 ? 5.996 15.852 17.5 1 82.75 54 LYS B CA 1
ATOM 1529 C C . LYS B 1 54 ? 7.156 15.453 16.594 1 82.75 54 LYS B C 1
ATOM 1531 O O . LYS B 1 54 ? 8.117 14.828 17.047 1 82.75 54 LYS B O 1
ATOM 1536 N N . SER B 1 55 ? 7 15.742 15.359 1 77.06 55 SER B N 1
ATOM 1537 C CA . SER B 1 55 ? 8.023 15.352 14.398 1 77.06 55 SER B CA 1
ATOM 1538 C C . SER B 1 55 ? 9.086 16.438 14.25 1 77.06 55 SER B C 1
ATOM 1540 O O . SER B 1 55 ? 10.07 16.25 13.523 1 77.06 55 SER B O 1
ATOM 1542 N N . ASN B 1 56 ? 8.961 17.5 14.953 1 80.06 56 ASN B N 1
ATOM 1543 C CA . ASN B 1 56 ? 9.859 18.641 14.867 1 80.06 56 ASN B CA 1
ATOM 1544 C C . ASN B 1 56 ? 10.055 19.094 13.422 1 80.06 56 ASN B C 1
ATOM 1546 O O . ASN B 1 56 ? 11.18 19.328 12.992 1 80.06 56 ASN B O 1
ATOM 1550 N N . CYS B 1 57 ? 8.945 19.047 12.719 1 77.38 57 CYS B N 1
ATOM 1551 C CA . CYS B 1 57 ? 9.016 19.453 11.312 1 77.38 57 CYS B CA 1
ATOM 1552 C C . CYS B 1 57 ? 7.691 20.031 10.844 1 77.38 57 CYS B C 1
ATOM 1554 O O . CYS B 1 57 ? 6.625 19.641 11.328 1 77.38 57 CYS B O 1
ATOM 1556 N N . LEU B 1 58 ? 7.762 21.062 9.875 1 83.62 58 LEU B N 1
ATOM 1557 C CA . LEU B 1 58 ? 6.566 21.625 9.258 1 83.62 58 LEU B CA 1
ATOM 1558 C C . LEU B 1 58 ? 6.195 20.844 7.996 1 83.62 58 LEU B C 1
ATOM 1560 O O . LEU B 1 58 ? 7.062 20.531 7.176 1 83.62 58 LEU B O 1
ATOM 1564 N N . LEU B 1 59 ? 4.961 20.5 7.879 1 84 59 LEU B N 1
ATOM 1565 C CA . LEU B 1 59 ? 4.453 19.844 6.684 1 84 59 LEU B CA 1
ATOM 1566 C C . LEU B 1 59 ? 4.246 20.844 5.555 1 84 59 LEU B C 1
ATOM 1568 O O . LEU B 1 59 ? 3.934 22.016 5.809 1 84 59 LEU B O 1
ATOM 1572 N N . SER B 1 60 ? 4.539 20.344 4.41 1 84 60 SER B N 1
ATOM 1573 C CA . SER B 1 60 ? 4.203 21.188 3.271 1 84 60 SER B CA 1
ATOM 1574 C C . SER B 1 60 ? 2.703 21.453 3.203 1 84 60 SER B C 1
ATOM 1576 O O . SER B 1 60 ? 1.906 20.703 3.771 1 84 60 SER B O 1
ATOM 1578 N N . GLU B 1 61 ? 2.279 22.438 2.43 1 86.69 61 GLU B N 1
ATOM 1579 C CA . GLU B 1 61 ? 0.867 22.781 2.297 1 86.69 61 GLU B CA 1
ATOM 1580 C C . GLU B 1 61 ? 0.076 21.625 1.671 1 86.69 61 GLU B C 1
ATOM 1582 O O . GLU B 1 61 ? -1.061 21.359 2.066 1 86.69 61 GLU B O 1
ATOM 1587 N N . ASP B 1 62 ? 0.732 21 0.704 1 83.75 62 ASP B N 1
ATOM 1588 C CA . ASP B 1 62 ? 0.054 19.906 0.026 1 83.75 62 ASP B CA 1
ATOM 1589 C C . ASP B 1 62 ? -0.234 18.75 0.993 1 83.75 62 ASP B C 1
ATOM 1591 O O . ASP B 1 62 ? -1.316 18.172 0.962 1 83.75 62 ASP B O 1
ATOM 1595 N N . VAL B 1 63 ? 0.693 18.531 1.851 1 86.06 63 VAL B N 1
ATOM 1596 C CA . VAL B 1 63 ? 0.532 17.438 2.801 1 86.06 63 VAL B CA 1
ATOM 1597 C C . VAL B 1 63 ? -0.503 17.812 3.857 1 86.06 63 VAL B C 1
ATOM 1599 O O . VAL B 1 63 ? -1.337 16.984 4.242 1 86.06 63 VAL B O 1
ATOM 1602 N N . LYS B 1 64 ? -0.441 19.031 4.258 1 88.94 64 LYS B N 1
ATOM 1603 C CA . LYS B 1 64 ? -1.443 19.5 5.203 1 88.94 64 LYS B CA 1
ATOM 1604 C C . LYS B 1 64 ? -2.848 19.406 4.613 1 88.94 64 LYS B C 1
ATOM 1606 O O . LYS B 1 64 ? -3.771 18.922 5.273 1 88.94 64 LYS B O 1
ATOM 1611 N N . ASN B 1 65 ? -2.973 19.797 3.426 1 88.69 65 ASN B N 1
ATOM 1612 C CA . ASN B 1 65 ? -4.266 19.766 2.752 1 88.69 65 ASN B CA 1
ATOM 1613 C C . ASN B 1 65 ? -4.777 18.328 2.598 1 88.69 65 ASN B C 1
ATOM 1615 O O . ASN B 1 65 ? -5.977 18.078 2.732 1 88.69 65 ASN B O 1
ATOM 1619 N N . PHE B 1 66 ? -3.914 17.438 2.357 1 86.25 66 PHE B N 1
ATOM 1620 C CA . PHE B 1 66 ? -4.293 16.031 2.281 1 86.25 66 PHE B CA 1
ATOM 1621 C C . PHE B 1 66 ? -4.961 15.578 3.572 1 86.25 66 PHE B C 1
ATOM 1623 O O . PHE B 1 66 ? -6.035 14.969 3.543 1 86.25 66 PHE B O 1
ATOM 1630 N N . TYR B 1 67 ? -4.289 15.922 4.629 1 90.75 67 TYR B N 1
ATOM 1631 C CA . TYR B 1 67 ? -4.777 15.414 5.906 1 90.75 67 TYR B CA 1
ATOM 1632 C C . TYR B 1 67 ? -6.051 16.141 6.328 1 90.75 67 TYR B C 1
ATOM 1634 O O . TYR B 1 67 ? -6.883 15.578 7.039 1 90.75 67 TYR B O 1
ATOM 1642 N N . LEU B 1 68 ? -6.223 17.344 5.859 1 91.44 68 LEU B N 1
ATOM 1643 C CA . LEU B 1 68 ? -7.453 18.078 6.148 1 91.44 68 LEU B CA 1
ATOM 1644 C C . LEU B 1 68 ? -8.641 17.453 5.426 1 91.44 68 LEU B C 1
ATOM 1646 O O . LEU B 1 68 ? -9.789 17.672 5.809 1 91.44 68 LEU B O 1
ATOM 1650 N N . ILE B 1 69 ? -8.375 16.719 4.367 1 87.44 69 ILE B N 1
ATOM 1651 C CA . ILE B 1 69 ? -9.438 16.078 3.6 1 87.44 69 ILE B CA 1
ATOM 1652 C C . ILE B 1 69 ? -9.609 14.641 4.066 1 87.44 69 ILE B C 1
ATOM 1654 O O . ILE B 1 69 ? -10.734 14.164 4.234 1 87.44 69 ILE B O 1
ATOM 1658 N N . ASN B 1 70 ? -8.484 14 4.23 1 88.06 70 ASN B N 1
ATOM 1659 C CA . ASN B 1 70 ? -8.438 12.594 4.637 1 88.06 70 ASN B CA 1
ATOM 1660 C C . ASN B 1 70 ? -7.242 12.312 5.539 1 88.06 70 ASN B C 1
ATOM 1662 O O . ASN B 1 70 ? -6.098 12.555 5.152 1 88.06 70 ASN B O 1
ATOM 1666 N N . ASN B 1 71 ? -7.543 11.82 6.75 1 90.5 71 ASN B N 1
ATOM 1667 C CA . ASN B 1 71 ? -6.473 11.516 7.691 1 90.5 71 ASN B CA 1
ATOM 1668 C C . ASN B 1 71 ? -5.922 10.109 7.48 1 90.5 71 ASN B C 1
ATOM 1670 O O . ASN B 1 71 ? -5.84 9.32 8.422 1 90.5 71 ASN B O 1
ATOM 1674 N N . GLY B 1 72 ? -5.578 9.82 6.227 1 87.88 72 GLY B N 1
ATOM 1675 C CA . GLY B 1 72 ? -5.016 8.531 5.855 1 87.88 72 GLY B CA 1
ATOM 1676 C C . GLY B 1 72 ? -6.055 7.555 5.332 1 87.88 72 GLY B C 1
ATOM 1677 O O . GLY B 1 72 ? -7.242 7.871 5.285 1 87.88 72 GLY B O 1
ATOM 1678 N N . PHE B 1 73 ? -5.555 6.473 4.824 1 85.44 73 PHE B N 1
ATOM 1679 C CA . PHE B 1 73 ? -6.445 5.426 4.348 1 85.44 73 PHE B CA 1
ATOM 1680 C C . PHE B 1 73 ? -5.715 4.09 4.258 1 85.44 73 PHE B C 1
ATOM 1682 O O . PHE B 1 73 ? -4.484 4.043 4.332 1 85.44 73 PHE B O 1
ATOM 1689 N N . HIS B 1 74 ? -6.508 3.082 4.18 1 85.69 74 HIS B N 1
ATOM 1690 C CA . HIS B 1 74 ? -6.039 1.724 3.932 1 85.69 74 HIS B CA 1
ATOM 1691 C C . HIS B 1 74 ? -6.895 1.025 2.881 1 85.69 74 HIS B C 1
ATOM 1693 O O . HIS B 1 74 ? -8.125 0.991 3 1 85.69 74 HIS B O 1
ATOM 1699 N N . MET B 1 75 ? -6.176 0.582 1.883 1 88.19 75 MET B N 1
ATOM 1700 C CA . MET B 1 75 ? -6.883 -0.093 0.799 1 88.19 75 MET B CA 1
ATOM 1701 C C . MET B 1 75 ? -6.355 -1.511 0.603 1 88.19 75 MET B C 1
ATOM 1703 O O . MET B 1 75 ? -5.148 -1.741 0.661 1 88.19 75 MET B O 1
ATOM 1707 N N . THR B 1 76 ? -7.273 -2.477 0.495 1 86.81 76 THR B N 1
ATOM 1708 C CA . THR B 1 76 ? -6.922 -3.852 0.157 1 86.81 76 THR B CA 1
ATOM 1709 C C . THR B 1 76 ? -7.664 -4.309 -1.096 1 86.81 76 THR B C 1
ATOM 1711 O O . THR B 1 76 ? -8.75 -3.812 -1.394 1 86.81 76 THR B O 1
ATOM 1714 N N . TRP B 1 77 ? -6.941 -5.09 -1.866 1 89.56 77 TRP B N 1
ATOM 1715 C CA . TRP B 1 77 ? -7.645 -5.691 -2.994 1 89.56 77 TRP B CA 1
ATOM 1716 C C . TRP B 1 77 ? -7.371 -7.191 -3.07 1 89.56 77 TRP B C 1
ATOM 1718 O O . TRP B 1 77 ? -6.336 -7.664 -2.596 1 89.56 77 TRP B O 1
ATOM 1728 N N . SER B 1 78 ? -8.422 -7.879 -3.602 1 86 78 SER B N 1
ATOM 1729 C CA . SER B 1 78 ? -8.391 -9.336 -3.691 1 86 78 SER B CA 1
ATOM 1730 C C . SER B 1 78 ? -8.656 -9.805 -5.117 1 86 78 SER B C 1
ATOM 1732 O O . SER B 1 78 ? -9.211 -9.062 -5.93 1 86 78 SER B O 1
ATOM 1734 N N . VAL B 1 79 ? -8.242 -10.977 -5.316 1 82.38 79 VAL B N 1
ATOM 1735 C CA . VAL B 1 79 ? -8.5 -11.609 -6.605 1 82.38 79 VAL B CA 1
ATOM 1736 C C . VAL B 1 79 ? -9.406 -12.828 -6.418 1 82.38 79 VAL B C 1
ATOM 1738 O O . VAL B 1 79 ? -9.344 -13.492 -5.383 1 82.38 79 VAL B O 1
ATOM 1741 N N . LYS B 1 80 ? -10.289 -12.859 -7.344 1 78.25 80 LYS B N 1
ATOM 1742 C CA . LYS B 1 80 ? -11.125 -14.062 -7.359 1 78.25 80 LYS B CA 1
ATOM 1743 C C . LYS B 1 80 ? -10.438 -15.188 -8.125 1 78.25 80 LYS B C 1
ATOM 1745 O O . LYS B 1 80 ? -10.125 -15.039 -9.312 1 78.25 80 LYS B O 1
ATOM 1750 N N . LEU B 1 81 ? -10.172 -16.125 -7.301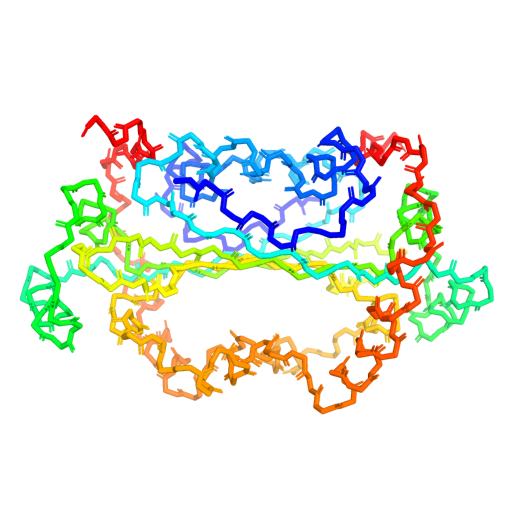 1 72.75 81 LEU B N 1
ATOM 1751 C CA . LEU B 1 81 ? -9.648 -17.344 -7.891 1 72.75 81 LEU B CA 1
ATOM 1752 C C . LEU B 1 81 ? -10.648 -18.5 -7.746 1 72.75 81 LEU B C 1
ATOM 1754 O O . LEU B 1 81 ? -10.766 -19.094 -6.672 1 72.75 81 LEU B O 1
ATOM 1758 N N . ASP B 1 82 ? -11.344 -18.781 -8.852 1 74.69 82 ASP B N 1
ATOM 1759 C CA . ASP B 1 82 ? -12.453 -19.734 -8.852 1 74.69 82 ASP B CA 1
ATOM 1760 C C . ASP B 1 82 ? -13.523 -19.312 -7.848 1 74.69 82 ASP B C 1
ATOM 1762 O O . ASP B 1 82 ? -14.156 -18.266 -7.996 1 74.69 82 ASP B O 1
ATOM 1766 N N . GLU B 1 83 ? -13.742 -20.062 -6.715 1 74.38 83 GLU B N 1
ATOM 1767 C CA . GLU B 1 83 ? -14.82 -19.797 -5.766 1 74.38 83 GLU B CA 1
ATOM 1768 C C . GLU B 1 83 ? -14.305 -19.031 -4.547 1 74.38 83 GLU B C 1
ATOM 1770 O O . GLU B 1 83 ? -15.086 -18.656 -3.67 1 74.38 83 GLU B O 1
ATOM 1775 N N . ASN B 1 84 ? -13.039 -18.781 -4.637 1 76 84 ASN B N 1
ATOM 1776 C CA . ASN B 1 84 ? -12.453 -18.156 -3.457 1 76 84 ASN B CA 1
ATOM 1777 C C . ASN B 1 84 ? -11.898 -16.781 -3.771 1 76 84 ASN B C 1
ATOM 1779 O O . ASN B 1 84 ? -11.477 -16.516 -4.898 1 76 84 ASN B O 1
ATOM 1783 N N . THR B 1 85 ? -12.047 -15.898 -2.814 1 80.44 85 THR B N 1
ATOM 1784 C CA . THR B 1 85 ? -11.406 -14.594 -2.883 1 80.44 85 THR B CA 1
ATOM 1785 C C . THR B 1 85 ? -10.156 -14.555 -2.002 1 80.44 85 THR B C 1
ATOM 1787 O O . THR B 1 85 ? -10.219 -14.906 -0.822 1 80.44 85 THR B O 1
ATOM 1790 N N . ILE B 1 86 ? -8.992 -14.219 -2.621 1 80.81 86 ILE B N 1
ATOM 1791 C CA . ILE B 1 86 ? -7.719 -14.234 -1.91 1 80.81 86 ILE B CA 1
ATOM 1792 C C . ILE B 1 86 ? -7.129 -12.828 -1.881 1 80.81 86 ILE B C 1
ATOM 1794 O O . ILE B 1 86 ? -7.109 -12.133 -2.9 1 80.81 86 ILE B O 1
ATOM 1798 N N . PRO B 1 87 ? -6.68 -12.477 -0.675 1 83.69 87 PRO B N 1
ATOM 1799 C CA . PRO B 1 87 ? -6.02 -11.172 -0.595 1 83.69 87 PRO B CA 1
ATOM 1800 C C . PRO B 1 87 ? -4.723 -11.117 -1.399 1 83.69 87 PRO B C 1
ATOM 1802 O O . PRO B 1 87 ? -3.875 -12 -1.274 1 83.69 87 PRO B O 1
ATOM 1805 N N . LEU B 1 88 ? -4.586 -10.117 -2.215 1 87.31 88 LEU B N 1
ATOM 1806 C CA . LEU B 1 88 ? -3.422 -10.023 -3.09 1 87.31 88 LEU B CA 1
ATOM 1807 C C . LEU B 1 88 ? -2.512 -8.883 -2.662 1 87.31 88 LEU B C 1
ATOM 1809 O O . LEU B 1 88 ? -1.29 -9.047 -2.602 1 87.31 88 LEU B O 1
ATOM 1813 N N . GLY B 1 89 ? -3.117 -7.734 -2.414 1 89.06 89 GLY B N 1
ATOM 1814 C CA . GLY B 1 89 ? -2.275 -6.582 -2.117 1 89.06 89 GLY B CA 1
ATOM 1815 C C . GLY B 1 89 ? -2.969 -5.539 -1.264 1 89.06 89 GLY B C 1
ATOM 1816 O O . GLY B 1 89 ? -4.102 -5.742 -0.825 1 89.06 89 GLY B O 1
ATOM 1817 N N . SER B 1 90 ? -2.168 -4.469 -0.941 1 89.75 90 SER B N 1
ATOM 1818 C CA . SER B 1 90 ? -2.68 -3.381 -0.113 1 89.75 90 SER B CA 1
ATOM 1819 C C . SER B 1 90 ? -1.874 -2.104 -0.317 1 89.75 90 SER B C 1
ATOM 1821 O O . SER B 1 90 ? -0.757 -2.145 -0.837 1 89.75 90 SER B O 1
ATOM 1823 N N . MET B 1 91 ? -2.5 -0.981 0.036 1 90.25 91 MET B N 1
ATOM 1824 C CA . MET B 1 91 ? -1.881 0.341 0.044 1 90.25 91 MET B CA 1
ATOM 1825 C C . MET B 1 91 ? -2.377 1.168 1.225 1 90.25 91 MET B C 1
ATOM 1827 O O . MET B 1 91 ? -3.551 1.091 1.593 1 90.25 91 MET B O 1
ATOM 1831 N N . ALA B 1 92 ? -1.441 1.965 1.766 1 89.25 92 ALA B N 1
ATOM 1832 C CA . ALA B 1 92 ? -1.854 2.781 2.904 1 89.25 92 ALA B CA 1
ATOM 1833 C C . ALA B 1 92 ? -1.092 4.102 2.939 1 89.25 92 ALA B C 1
ATOM 1835 O O . ALA B 1 92 ? 0.091 4.152 2.592 1 89.25 92 ALA B O 1
ATOM 1836 N N . ILE B 1 93 ? -1.791 5.09 3.281 1 89.69 93 ILE B N 1
ATOM 1837 C CA . ILE B 1 93 ? -1.195 6.332 3.762 1 89.69 93 ILE B CA 1
ATOM 1838 C C . ILE B 1 93 ? -1.459 6.488 5.258 1 89.69 93 ILE B C 1
ATOM 1840 O O . ILE B 1 93 ? -2.602 6.383 5.707 1 89.69 93 ILE B O 1
ATOM 1844 N N . ASN B 1 94 ? -0.454 6.812 5.938 1 87.19 94 ASN B N 1
ATOM 1845 C CA . ASN B 1 94 ? -0.548 6.863 7.391 1 87.19 94 ASN B CA 1
ATOM 1846 C C . ASN B 1 94 ? -1.336 8.086 7.859 1 87.19 94 ASN B C 1
ATOM 1848 O O . ASN B 1 94 ? -1.281 9.141 7.23 1 87.19 94 ASN B O 1
ATOM 1852 N N . ARG B 1 95 ? -1.984 7.816 9.008 1 87.62 95 ARG B N 1
ATOM 1853 C CA . ARG B 1 95 ? -2.602 8.969 9.664 1 87.62 95 ARG B CA 1
ATOM 1854 C C . ARG B 1 95 ? -1.543 9.938 10.18 1 87.62 95 ARG B C 1
ATOM 1856 O O . ARG B 1 95 ? -0.404 9.539 10.438 1 87.62 95 ARG B O 1
ATOM 1863 N N . ILE B 1 96 ? -2.016 11.125 10.336 1 88 96 ILE B N 1
ATOM 1864 C CA . ILE B 1 96 ? -1.071 12.172 10.719 1 88 96 ILE B CA 1
ATOM 1865 C C . ILE B 1 96 ? -0.45 11.828 12.07 1 88 96 ILE B C 1
ATOM 1867 O O . ILE B 1 96 ? 0.711 12.156 12.328 1 88 96 ILE B O 1
ATOM 1871 N N . SER B 1 97 ? -1.179 11.117 12.883 1 84.06 97 SER B N 1
ATOM 1872 C CA . SER B 1 97 ? -0.68 10.789 14.211 1 84.06 97 SER B CA 1
ATOM 1873 C C . SER B 1 97 ? 0.445 9.758 14.141 1 84.06 97 SER B C 1
ATOM 1875 O O . SER B 1 97 ? 1.184 9.57 15.109 1 84.06 97 SER B O 1
ATOM 1877 N N . LYS B 1 98 ? 0.541 9.148 13.023 1 81.25 98 LYS B N 1
ATOM 1878 C CA . LYS B 1 98 ? 1.563 8.117 12.859 1 81.25 98 LYS B CA 1
ATOM 1879 C C . LYS B 1 98 ? 2.785 8.672 12.133 1 81.25 98 LYS B C 1
ATOM 1881 O O . LYS B 1 98 ? 3.752 7.941 11.898 1 81.25 98 LYS B O 1
ATOM 1886 N N . LEU B 1 99 ? 2.621 9.93 11.797 1 80.62 99 LEU B N 1
ATOM 1887 C CA . LEU B 1 99 ? 3.75 10.539 11.094 1 80.62 99 LEU B CA 1
ATOM 1888 C C . LEU B 1 99 ? 4.859 10.914 12.07 1 80.62 99 LEU B C 1
ATOM 1890 O O . LEU B 1 99 ? 4.84 12 12.648 1 80.62 99 LEU B O 1
ATOM 1894 N N . THR B 1 100 ? 5.477 10.008 12.734 1 73.19 100 THR B N 1
ATOM 1895 C CA . THR B 1 100 ? 6.586 10.305 13.633 1 73.19 100 THR B CA 1
ATOM 1896 C C . THR B 1 100 ? 7.914 9.898 13 1 73.19 100 THR B C 1
ATOM 1898 O O . THR B 1 100 ? 7.953 9.031 12.125 1 73.19 100 THR B O 1
ATOM 1901 N N . GLN B 1 101 ? 8.867 10.734 13.352 1 64.31 101 GLN B N 1
ATOM 1902 C CA . GLN B 1 101 ? 10.195 10.531 12.789 1 64.31 101 GLN B CA 1
ATOM 1903 C C . GLN B 1 101 ? 10.664 9.094 12.992 1 64.31 101 GLN B C 1
ATOM 1905 O O . GLN B 1 101 ? 10.422 8.492 14.039 1 64.31 101 GLN B O 1
ATOM 1910 N N . LEU B 1 102 ? 10.695 8.328 11.859 1 54.66 102 LEU B N 1
ATOM 1911 C CA . LEU B 1 102 ? 11.242 6.98 11.961 1 54.66 102 LEU B CA 1
ATOM 1912 C C . LEU B 1 102 ? 12.617 6.996 12.625 1 54.66 102 LEU B C 1
ATOM 1914 O O . LEU B 1 102 ? 13.477 7.793 12.258 1 54.66 102 LEU B O 1
ATOM 1918 N N . ASN B 1 103 ? 12.625 6.77 13.891 1 49.66 103 ASN B N 1
ATOM 1919 C CA . ASN B 1 103 ? 13.977 6.484 14.367 1 49.66 103 ASN B CA 1
ATOM 1920 C C . ASN B 1 103 ? 14.609 5.336 13.586 1 49.66 103 ASN B C 1
ATOM 1922 O O . ASN B 1 103 ? 13.906 4.492 13.023 1 49.66 103 ASN B O 1
ATOM 1926 N N . GLN B 1 104 ? 15.875 5.406 13.234 1 42.5 104 GLN B N 1
ATOM 1927 C CA . GLN B 1 104 ? 16.688 4.426 12.516 1 42.5 104 GLN B CA 1
ATOM 1928 C C . GLN B 1 104 ? 16.156 3.01 12.742 1 42.5 104 GLN B C 1
ATOM 1930 O O . GLN B 1 104 ? 16.141 2.193 11.82 1 42.5 104 GLN B O 1
ATOM 1935 N N . SER B 1 105 ? 15.922 2.643 13.922 1 40.66 105 SER B N 1
ATOM 1936 C CA . SER B 1 105 ? 15.594 1.265 14.266 1 40.66 105 SER B CA 1
ATOM 1937 C C . SER B 1 105 ? 14.172 0.912 13.844 1 40.66 105 SER B C 1
ATOM 1939 O O . SER B 1 105 ? 13.844 -0.264 13.672 1 40.66 105 SER B O 1
ATOM 1941 N N . SER B 1 106 ? 13.289 1.801 13.758 1 40.66 106 SER B N 1
ATOM 1942 C CA . SER B 1 106 ? 11.844 1.617 13.734 1 40.66 106 SER B CA 1
ATOM 1943 C C . SER B 1 106 ? 11.352 1.298 12.328 1 40.66 106 SER B C 1
ATOM 1945 O O . SER B 1 106 ? 10.172 0.997 12.125 1 40.66 106 SER B O 1
ATOM 1947 N N . MET B 1 107 ? 12.031 1.642 11.406 1 41.91 107 MET B N 1
ATOM 1948 C CA . MET B 1 107 ? 11.555 1.436 10.039 1 41.91 107 MET B CA 1
ATOM 1949 C C . MET B 1 107 ? 10.969 0.036 9.875 1 41.91 107 MET B C 1
ATOM 1951 O O . MET B 1 107 ? 10.203 -0.212 8.945 1 41.91 107 MET B O 1
ATOM 1955 N N . TYR B 1 108 ? 11.656 -0.861 10.578 1 39.84 108 TYR B N 1
ATOM 1956 C CA . TYR B 1 108 ? 11.32 -2.264 10.359 1 39.84 108 TYR B CA 1
ATOM 1957 C C . TYR B 1 108 ? 10.039 -2.635 11.086 1 39.84 108 TYR B C 1
ATOM 1959 O O . TYR B 1 108 ? 9.539 -3.754 10.945 1 39.84 108 TYR B O 1
ATOM 1967 N N . SER B 1 109 ? 9.695 -1.856 12.062 1 38.09 109 SER B N 1
ATOM 1968 C CA . SER B 1 109 ? 8.586 -2.316 12.891 1 38.09 109 SER B CA 1
ATOM 1969 C C . SER B 1 109 ? 7.242 -1.914 12.297 1 38.09 109 SER B C 1
ATOM 1971 O O . SER B 1 109 ? 6.25 -1.797 13.023 1 38.09 109 SER B O 1
ATOM 1973 N N . LEU B 1 110 ? 7.324 -1.492 11.234 1 40.22 110 LEU B N 1
ATOM 1974 C CA . LEU B 1 110 ? 6.047 -1.116 10.641 1 40.22 110 LEU B CA 1
ATOM 1975 C C . LEU B 1 110 ? 5.102 -2.312 10.586 1 40.22 110 LEU B C 1
ATOM 1977 O O . LEU B 1 110 ? 5.547 -3.453 10.438 1 40.22 110 LEU B O 1
ATOM 1981 N N . PRO B 1 111 ? 4.039 -2.133 11.164 1 40.16 111 PRO B N 1
ATOM 1982 C CA . PRO B 1 111 ? 3.137 -3.277 11.312 1 40.16 111 PRO B CA 1
ATOM 1983 C C . PRO B 1 111 ? 3.25 -4.266 10.156 1 40.16 111 PRO B C 1
ATOM 1985 O O . PRO B 1 111 ? 3.092 -5.477 10.352 1 40.16 111 PRO B O 1
ATOM 1988 N N . ASN B 1 112 ? 3.094 -3.877 8.953 1 39.94 112 ASN B N 1
ATOM 1989 C CA . ASN B 1 112 ? 3.256 -4.762 7.805 1 39.94 112 ASN B CA 1
ATOM 1990 C C . ASN B 1 112 ? 4.727 -5.078 7.539 1 39.94 112 ASN B C 1
ATOM 1992 O O . ASN B 1 112 ? 5.109 -5.355 6.402 1 39.94 112 ASN B O 1
ATOM 1996 N N . ALA B 1 113 ? 5.531 -4.766 8.547 1 42.38 113 ALA B N 1
ATOM 1997 C CA . ALA B 1 113 ? 6.945 -5.113 8.461 1 42.38 113 ALA B CA 1
ATOM 1998 C C . ALA B 1 113 ? 7.133 -6.609 8.234 1 42.38 113 ALA B C 1
ATOM 2000 O O . ALA B 1 113 ? 6.414 -7.426 8.82 1 42.38 113 ALA B O 1
ATOM 2001 N N . PRO B 1 114 ? 7.797 -6.941 7.27 1 44.47 114 PRO B N 1
ATOM 2002 C CA . PRO B 1 114 ? 8.125 -8.367 7.152 1 44.47 114 PRO B CA 1
ATOM 2003 C C . PRO B 1 114 ? 8.406 -9.023 8.5 1 44.47 114 PRO B C 1
ATOM 2005 O O . PRO B 1 114 ? 8.953 -8.383 9.398 1 44.47 114 PRO B O 1
ATOM 2008 N N . THR B 1 115 ? 7.555 -9.93 8.898 1 45.75 115 THR B N 1
ATOM 2009 C CA . THR B 1 115 ? 7.902 -10.727 10.062 1 45.75 115 THR B CA 1
ATOM 2010 C C . THR B 1 115 ? 9.367 -11.141 10.023 1 45.75 115 THR B C 1
ATOM 2012 O O . THR B 1 115 ? 10.031 -10.992 8.992 1 45.75 115 THR B O 1
ATOM 2015 N N . LEU B 1 116 ? 9.867 -11.453 11.25 1 46.06 116 LEU B N 1
ATOM 2016 C CA . LEU B 1 116 ? 11.227 -11.977 11.297 1 46.06 116 LEU B CA 1
ATOM 2017 C C . LEU B 1 116 ? 11.445 -13.008 10.195 1 46.06 116 LEU B C 1
ATOM 2019 O O . LEU B 1 116 ? 12.523 -13.055 9.594 1 46.06 116 LEU B O 1
ATOM 2023 N N . GLU B 1 117 ? 10.477 -13.758 9.984 1 49.66 117 GLU B N 1
ATOM 2024 C CA . GLU B 1 117 ? 10.555 -14.773 8.938 1 49.66 117 GLU B CA 1
ATOM 2025 C C . GLU B 1 117 ? 10.625 -14.133 7.555 1 49.66 117 GLU B C 1
ATOM 2027 O O . GLU B 1 117 ? 11.391 -14.578 6.695 1 49.66 117 GLU B O 1
ATOM 2032 N N . ASP B 1 118 ? 9.867 -13.039 7.445 1 53.69 118 ASP B N 1
ATOM 2033 C CA . ASP B 1 118 ? 9.875 -12.32 6.172 1 53.69 118 ASP B CA 1
ATOM 2034 C C . ASP B 1 118 ? 11.219 -11.641 5.934 1 53.69 118 ASP B C 1
ATOM 2036 O O . ASP B 1 118 ? 11.742 -11.672 4.82 1 53.69 118 ASP B O 1
ATOM 2040 N N . LEU B 1 119 ? 11.602 -11.109 7.027 1 53.31 119 LEU B N 1
ATOM 2041 C CA . LEU B 1 119 ? 12.891 -10.422 6.973 1 53.31 119 LEU B CA 1
ATOM 2042 C C . LEU B 1 119 ? 14.023 -11.406 6.691 1 53.31 119 LEU B C 1
ATOM 2044 O O . LEU B 1 119 ? 14.969 -11.078 5.969 1 53.31 119 LEU B O 1
ATOM 2048 N N . GLU B 1 120 ? 13.953 -12.492 7.406 1 54.66 120 GLU B N 1
ATOM 2049 C CA . GLU B 1 120 ? 14.984 -13.5 7.164 1 54.66 120 GLU B CA 1
ATOM 2050 C C . GLU B 1 120 ? 14.969 -13.961 5.711 1 54.66 120 GLU B C 1
ATOM 2052 O O . GLU B 1 120 ? 16.016 -14.109 5.09 1 54.66 120 GLU B O 1
ATOM 2057 N N . ASP B 1 121 ? 13.82 -14.117 5.328 1 55.28 121 ASP B N 1
ATOM 2058 C CA . ASP B 1 121 ? 13.703 -14.531 3.934 1 55.28 121 ASP B CA 1
ATOM 2059 C C . ASP B 1 121 ? 14.109 -13.406 2.988 1 55.28 121 ASP B C 1
ATOM 2061 O O . ASP B 1 121 ? 14.805 -13.641 1.995 1 55.28 121 ASP B O 1
ATOM 2065 N N . ASP B 1 122 ? 13.766 -12.234 3.467 1 56.97 122 ASP B N 1
ATOM 2066 C CA . ASP B 1 122 ? 14.055 -11.094 2.605 1 56.97 122 ASP B CA 1
ATOM 2067 C C . ASP B 1 122 ? 15.555 -10.82 2.545 1 56.97 122 ASP B C 1
ATOM 2069 O O . ASP B 1 122 ? 16.094 -10.453 1.493 1 56.97 122 ASP B O 1
ATOM 2073 N N . ALA B 1 123 ? 16.141 -11.023 3.762 1 55.5 123 ALA B N 1
ATOM 2074 C CA . ALA B 1 123 ? 17.578 -10.797 3.807 1 55.5 123 ALA B CA 1
ATOM 2075 C C . ALA B 1 123 ? 18.312 -11.789 2.906 1 55.5 123 ALA B C 1
ATOM 2077 O O . ALA B 1 123 ? 19.266 -11.422 2.207 1 55.5 123 ALA B O 1
ATOM 2078 N N . LEU B 1 124 ? 17.844 -12.961 3.021 1 57.09 124 LEU B N 1
ATOM 2079 C CA . LEU B 1 124 ? 18.453 -13.977 2.168 1 57.09 124 LEU B CA 1
ATOM 2080 C C . LEU B 1 124 ? 18.141 -13.695 0.699 1 57.09 124 LEU B C 1
ATOM 2082 O O . LEU B 1 124 ? 19.031 -13.82 -0.154 1 57.09 124 LEU B O 1
ATOM 2086 N N . GLU B 1 125 ? 16.969 -13.234 0.538 1 60.38 125 GLU B N 1
ATOM 2087 C CA . GLU B 1 125 ? 16.547 -12.945 -0.83 1 60.38 125 GLU B CA 1
ATOM 2088 C C . GLU B 1 125 ? 17.219 -11.68 -1.354 1 60.38 125 GLU B C 1
ATOM 2090 O O . GLU B 1 125 ? 17.594 -11.609 -2.527 1 60.38 125 GLU B O 1
ATOM 2095 N N . ALA B 1 126 ? 17.328 -10.68 -0.522 1 58.09 126 ALA B N 1
ATOM 2096 C CA . ALA B 1 126 ? 18 -9.438 -0.916 1 58.09 126 ALA B CA 1
ATOM 2097 C C . ALA B 1 126 ? 19.438 -9.703 -1.381 1 58.09 126 ALA B C 1
ATOM 2099 O O . ALA B 1 126 ? 19.891 -9.125 -2.369 1 58.09 126 ALA B O 1
ATOM 2100 N N . ASN B 1 127 ? 20 -10.539 -0.672 1 58.25 127 ASN B N 1
ATOM 2101 C CA . ASN B 1 127 ? 21.359 -10.922 -1.067 1 58.25 127 ASN B CA 1
ATOM 2102 C C . ASN B 1 127 ? 21.359 -11.648 -2.408 1 58.25 127 ASN B C 1
ATOM 2104 O O . ASN B 1 127 ? 22.281 -11.477 -3.211 1 58.25 127 ASN B O 1
ATOM 2108 N N . ASN B 1 128 ? 20.328 -12.305 -2.584 1 59.94 128 ASN B N 1
ATOM 2109 C CA . ASN B 1 128 ? 20.219 -13.039 -3.844 1 59.94 128 ASN B CA 1
ATOM 2110 C C . ASN B 1 128 ? 19.781 -12.125 -4.988 1 59.94 128 ASN B C 1
ATOM 2112 O O . ASN B 1 128 ? 20.172 -12.336 -6.137 1 59.94 128 ASN B O 1
ATOM 2116 N N . LEU B 1 129 ? 18.922 -11.25 -4.688 1 58.47 129 LEU B N 1
ATOM 2117 C CA . LEU B 1 129 ? 18.422 -10.359 -5.723 1 58.47 129 LEU B CA 1
ATOM 2118 C C . LEU B 1 129 ? 19.531 -9.453 -6.246 1 58.47 129 LEU B C 1
ATOM 2120 O O . LEU B 1 129 ? 19.516 -9.07 -7.418 1 58.47 129 LEU B O 1
ATOM 2124 N N . LYS B 1 130 ? 20.344 -9.07 -5.305 1 59.12 130 LYS B N 1
ATOM 2125 C CA . LYS B 1 130 ? 21.453 -8.242 -5.742 1 59.12 130 LYS B CA 1
ATOM 2126 C C . LYS B 1 130 ? 22.234 -8.914 -6.871 1 59.12 130 LYS B C 1
ATOM 2128 O O . LYS B 1 130 ? 22.844 -8.242 -7.703 1 59.12 130 LYS B O 1
ATOM 2133 N N . GLN B 1 131 ? 22.078 -10.164 -6.969 1 52.75 131 GLN B N 1
ATOM 2134 C CA . GLN B 1 131 ? 22.844 -10.914 -7.957 1 52.75 131 GLN B CA 1
ATOM 2135 C C . GLN B 1 131 ? 21.953 -11.398 -9.094 1 52.75 131 GLN B C 1
ATOM 2137 O O . GLN B 1 131 ? 22.438 -11.875 -10.125 1 52.75 131 GLN B O 1
ATOM 2142 N N . ALA B 1 132 ? 20.641 -11.227 -8.914 1 56.97 132 ALA B N 1
ATOM 2143 C CA . ALA B 1 132 ? 19.75 -11.82 -9.914 1 56.97 132 ALA B CA 1
ATOM 2144 C C . ALA B 1 132 ? 19.391 -10.812 -11 1 56.97 132 ALA B C 1
ATOM 2146 O O . ALA B 1 132 ? 19.266 -9.617 -10.727 1 56.97 132 ALA B O 1
ATOM 2147 N N . PRO B 1 133 ? 19.375 -11.258 -12.297 1 60.34 133 PRO B N 1
ATOM 2148 C CA . PRO B 1 133 ? 19 -10.352 -13.391 1 60.34 133 PRO B CA 1
ATOM 2149 C C . PRO B 1 133 ? 17.547 -9.875 -13.297 1 60.34 133 PRO B C 1
ATOM 2151 O O . PRO B 1 133 ? 16.688 -10.602 -12.797 1 60.34 133 PRO B O 1
ATOM 2154 N N . CYS B 1 134 ? 17.188 -8.625 -13.562 1 57.97 134 CYS B N 1
ATOM 2155 C CA . CYS B 1 134 ? 15.852 -8.047 -13.586 1 57.97 134 CYS B CA 1
ATOM 2156 C C . CYS B 1 134 ? 14.961 -8.766 -14.594 1 57.97 134 CYS B C 1
ATOM 2158 O O . CYS B 1 134 ? 15.398 -9.07 -15.711 1 57.97 134 CYS B O 1
ATOM 2160 N N . PRO B 1 135 ? 13.859 -9.266 -14.148 1 56.22 135 PRO B N 1
ATOM 2161 C CA . PRO B 1 135 ? 12.992 -9.922 -15.125 1 56.22 135 PRO B CA 1
ATOM 2162 C C . PRO B 1 135 ? 12.586 -9 -16.266 1 56.22 135 PRO B C 1
ATOM 2164 O O . PRO B 1 135 ? 12.336 -7.812 -16.047 1 56.22 135 PRO B O 1
ATOM 2167 N N . GLU B 1 136 ? 13.023 -9.273 -17.406 1 53.09 136 GLU B N 1
ATOM 2168 C CA . GLU B 1 136 ? 12.656 -8.555 -18.625 1 53.09 136 GLU B CA 1
ATOM 2169 C C . GLU B 1 136 ? 11.164 -8.695 -18.922 1 53.09 136 GLU B C 1
ATOM 2171 O O . GLU B 1 136 ? 10.641 -8.062 -19.844 1 53.09 136 GLU B O 1
ATOM 2176 N N . GLN B 1 137 ? 10.469 -9.523 -18.172 1 50.03 137 GLN B N 1
ATOM 2177 C CA . GLN B 1 137 ? 9.102 -9.766 -18.625 1 50.03 137 GLN B CA 1
ATOM 2178 C C . GLN B 1 137 ? 8.164 -8.664 -18.141 1 50.03 137 GLN B C 1
ATOM 2180 O O . GLN B 1 137 ? 8.297 -8.172 -17.031 1 50.03 137 GLN B O 1
ATOM 2185 N N . SER B 1 138 ? 7.531 -7.949 -19.094 1 45.53 138 SER B N 1
ATOM 2186 C CA . SER B 1 138 ? 6.52 -6.918 -18.891 1 45.53 138 SER B CA 1
ATOM 2187 C C . SER B 1 138 ? 5.398 -7.414 -17.984 1 45.53 138 SER B C 1
ATOM 2189 O O . SER B 1 138 ? 4.848 -8.5 -18.203 1 45.53 138 SER B O 1
ATOM 2191 N N . LEU B 1 139 ? 5.484 -7.141 -16.797 1 48.31 139 LEU B N 1
ATOM 2192 C CA . LEU B 1 139 ? 4.363 -7.379 -15.891 1 48.31 139 LEU B CA 1
ATOM 2193 C C . LEU B 1 139 ? 3.104 -6.676 -16.391 1 48.31 139 LEU B C 1
ATOM 2195 O O . LEU B 1 139 ? 3.133 -5.48 -16.688 1 48.31 139 LEU B O 1
ATOM 2199 N N . THR B 1 140 ? 2.318 -7.184 -17.359 1 43.69 140 THR B N 1
ATOM 2200 C CA . THR B 1 140 ? 1.078 -6.52 -17.734 1 43.69 140 THR B CA 1
ATOM 2201 C C . THR B 1 140 ? -0.039 -6.852 -16.75 1 43.69 140 THR B C 1
ATOM 2203 O O . THR B 1 140 ? -0.321 -8.023 -16.5 1 43.69 140 THR B O 1
ATOM 2206 N N . TRP B 1 141 ? -0.132 -6.145 -15.75 1 43.75 141 TRP B N 1
ATOM 2207 C CA . TRP B 1 141 ? -1.393 -6.266 -15.023 1 43.75 141 TRP B CA 1
ATOM 2208 C C . TRP B 1 141 ? -2.58 -6.039 -15.961 1 43.75 141 TRP B C 1
ATOM 2210 O O . TRP B 1 141 ? -3.164 -4.953 -15.977 1 43.75 141 TRP B O 1
ATOM 2220 N N . GLY B 1 142 ? -2.508 -6.348 -17.234 1 37.62 142 GLY B N 1
ATOM 2221 C CA . GLY B 1 142 ? -3.514 -6.066 -18.234 1 37.62 142 GLY B CA 1
ATOM 2222 C C . GLY B 1 142 ? -4.863 -6.684 -17.922 1 37.62 142 GLY B C 1
ATOM 2223 O O . GLY B 1 142 ? -4.996 -7.449 -16.969 1 37.62 142 GLY B O 1
ATOM 2224 N N . ALA B 1 143 ? -5.91 -6.426 -19 1 33.41 143 ALA B N 1
ATOM 2225 C CA . ALA B 1 143 ? -7.312 -6.82 -19.109 1 33.41 143 ALA B CA 1
ATOM 2226 C C . ALA B 1 143 ? -7.469 -8.336 -18.984 1 33.41 143 ALA B C 1
ATOM 2228 O O . ALA B 1 143 ? -6.785 -9.094 -19.672 1 33.41 143 ALA B O 1
ATOM 2229 N N . ILE B 1 144 ? -7.609 -8.805 -17.797 1 30.14 144 ILE B N 1
ATOM 2230 C CA . ILE B 1 144 ? -8.102 -10.172 -17.75 1 30.14 144 ILE B CA 1
ATOM 2231 C C . ILE B 1 144 ? -9.195 -10.367 -18.797 1 30.14 144 ILE B C 1
ATOM 2233 O O . ILE B 1 144 ? -10.234 -9.703 -18.75 1 30.14 144 ILE B O 1
ATOM 2237 N N . SER B 1 145 ? -8.844 -10.555 -20.047 1 23.41 145 SER B N 1
ATOM 2238 C CA . SER B 1 145 ? -9.883 -11.008 -20.953 1 23.41 145 SER B CA 1
ATOM 2239 C C . SER B 1 145 ? -10.57 -12.266 -20.422 1 23.41 145 SER B C 1
ATOM 2241 O O . SER B 1 145 ? -9.93 -13.117 -19.797 1 23.41 145 SER B O 1
#

Organism: Panthera tigris altaica (NCBI:txid74533)